Protein AF-A0A812W3U3-F1 (afdb_monomer_lite)

Foldseek 3Di:
DDDPDPPPDPPPPDDDPPPDDDDDDPPPPVVVVVVVVVVPPPPPDVPPPPVVPPDPPVVVVPCPDQPVVVVVVVVVPPPDDDPPQPDLVVLQPVLVVLVVVLVVLLVVCLVCLLVVQQVQWDQDPVLFIDHDPCSVVVCVVVLVVNLVSVVVSCSSRVVSVCVVDVADDDVVDRRDDPVVVVVVVSVVSSVVSVVSNVLSNVLNRVLNSCVTPPCVVVLVVLLVVCCPDPNVVVVCSSGVNSVSVVVSVVVD

Structure (mmCIF, N/CA/C/O backbone):
data_AF-A0A812W3U3-F1
#
_entry.id   AF-A0A812W3U3-F1
#
loop_
_atom_site.group_PDB
_atom_site.id
_atom_site.type_symbol
_atom_site.label_atom_id
_atom_site.label_alt_id
_atom_site.label_comp_id
_atom_site.label_asym_id
_atom_site.label_entity_id
_atom_site.label_seq_id
_atom_site.pdbx_PDB_ins_code
_atom_site.Cartn_x
_atom_site.Cartn_y
_atom_site.Cartn_z
_atom_site.occupancy
_atom_site.B_iso_or_equiv
_atom_site.auth_seq_id
_atom_site.auth_comp_id
_atom_site.auth_asym_id
_atom_site.auth_atom_id
_atom_site.pdbx_PDB_model_num
ATOM 1 N N . SER A 1 1 ? -32.742 22.506 14.559 1.00 38.12 1 SER A N 1
ATOM 2 C CA . SER A 1 1 ? -32.717 22.644 16.027 1.00 38.12 1 SER A CA 1
ATOM 3 C C . SER A 1 1 ? -33.206 21.330 16.600 1.00 38.12 1 SER A C 1
ATOM 5 O O . SER A 1 1 ? -34.399 21.067 16.538 1.00 38.12 1 SER A O 1
ATOM 7 N N . VAL A 1 2 ? -32.285 20.442 16.982 1.00 36.38 2 VAL A N 1
ATOM 8 C CA . VAL A 1 2 ? -32.628 19.111 17.504 1.00 36.38 2 VAL A CA 1
ATOM 9 C C . VAL A 1 2 ? -32.901 19.274 18.995 1.00 36.38 2 VAL A C 1
ATOM 11 O O . VAL A 1 2 ? -32.030 19.697 19.754 1.00 36.38 2 VAL A O 1
ATOM 14 N N . LYS A 1 3 ? -34.155 19.045 19.378 1.00 34.97 3 LYS A N 1
ATOM 15 C CA . LYS A 1 3 ? -34.659 19.181 20.742 1.00 34.97 3 LYS A CA 1
ATOM 16 C C . LYS A 1 3 ? -34.236 17.919 21.498 1.00 34.97 3 LYS A C 1
ATOM 18 O O . LYS A 1 3 ? -34.805 16.861 21.278 1.00 34.97 3 LYS A O 1
ATOM 23 N N . TYR A 1 4 ? -33.200 18.018 22.327 1.00 29.36 4 TYR A N 1
ATOM 24 C CA . TYR A 1 4 ? -32.852 16.944 23.254 1.00 29.36 4 TYR A CA 1
ATOM 25 C C . TYR A 1 4 ? -33.880 16.953 24.388 1.00 29.36 4 TYR A C 1
ATOM 27 O O . TYR A 1 4 ? -33.791 17.768 25.308 1.00 29.36 4 TYR A O 1
ATOM 35 N N . GLU A 1 5 ? -34.892 16.095 24.285 1.00 41.94 5 GLU A N 1
ATOM 36 C CA . GLU A 1 5 ? -35.751 15.750 25.415 1.00 41.94 5 GLU A CA 1
ATOM 37 C C . GLU A 1 5 ? -34.912 14.970 26.426 1.00 41.94 5 GLU A C 1
ATOM 39 O O . GLU A 1 5 ? -34.379 13.896 26.154 1.00 41.94 5 GLU A O 1
ATOM 44 N N . ARG A 1 6 ? -34.728 15.587 27.591 1.00 33.94 6 ARG A N 1
ATOM 45 C CA . ARG A 1 6 ? -34.093 14.982 28.751 1.00 33.94 6 ARG A CA 1
ATOM 46 C C . ARG A 1 6 ? -35.061 13.913 29.268 1.00 33.94 6 ARG A C 1
ATOM 48 O O . ARG A 1 6 ? -36.065 14.256 29.879 1.00 33.94 6 ARG A O 1
ATOM 55 N N . LEU A 1 7 ? -34.771 12.645 28.984 1.00 34.88 7 LEU A N 1
ATOM 56 C CA . LEU A 1 7 ? -35.413 11.504 29.634 1.00 34.88 7 LEU A CA 1
ATOM 57 C C . LEU A 1 7 ? -35.079 11.566 31.130 1.00 34.88 7 LEU A C 1
ATOM 59 O O . LEU A 1 7 ? -33.965 11.251 31.547 1.00 34.88 7 LEU A O 1
ATOM 63 N N . GLU A 1 8 ? -36.030 12.046 31.926 1.00 38.62 8 GLU A N 1
ATOM 64 C CA . GLU A 1 8 ? -36.012 11.901 33.376 1.00 38.62 8 GLU A CA 1
ATOM 65 C C . GLU A 1 8 ? -36.246 10.420 33.687 1.00 38.62 8 GLU A C 1
ATOM 67 O O . GLU A 1 8 ? -37.352 9.900 33.543 1.00 38.62 8 GLU A O 1
ATOM 72 N N . CYS A 1 9 ? -35.179 9.712 34.062 1.00 35.47 9 CYS A N 1
ATOM 73 C CA . CYS A 1 9 ? -35.319 8.418 34.710 1.00 35.47 9 CYS A CA 1
ATOM 74 C C . CYS A 1 9 ? -35.985 8.668 36.063 1.00 35.47 9 CYS A C 1
ATOM 76 O O . CYS A 1 9 ? -35.360 9.216 36.969 1.00 35.47 9 CYS A O 1
ATOM 78 N N . ASN A 1 10 ? -37.259 8.296 36.183 1.00 38.09 10 ASN A N 1
ATOM 79 C CA . ASN A 1 10 ? -37.906 8.155 37.477 1.00 38.09 10 ASN A CA 1
ATOM 80 C C . ASN A 1 10 ? -37.094 7.143 38.293 1.00 38.09 10 ASN A C 1
ATOM 82 O O . ASN A 1 10 ? -37.042 5.962 37.947 1.00 38.09 10 ASN A O 1
ATOM 86 N N . GLU A 1 11 ? -36.457 7.620 39.361 1.00 37.50 11 GLU A N 1
ATOM 87 C CA . GLU A 1 11 ? -35.917 6.794 40.436 1.00 37.50 11 GLU A CA 1
ATOM 88 C C . GLU A 1 11 ? -37.056 5.956 41.025 1.00 37.50 11 GLU A C 1
ATOM 90 O O . GLU A 1 11 ? -37.800 6.390 41.904 1.00 37.50 11 GLU A O 1
ATOM 95 N N . ILE A 1 12 ? -37.201 4.726 40.543 1.00 40.09 12 ILE A N 1
ATOM 96 C CA . ILE A 1 12 ? -37.798 3.667 41.346 1.00 40.09 12 ILE A CA 1
ATOM 97 C C . ILE A 1 12 ? -36.683 3.246 42.295 1.00 40.09 12 ILE A C 1
ATOM 99 O O . ILE A 1 12 ? -35.826 2.452 41.926 1.00 40.09 12 ILE A O 1
ATOM 103 N N . VAL A 1 13 ? -36.656 3.856 43.480 1.00 40.22 13 VAL A N 1
ATOM 104 C CA . VAL A 1 13 ? -35.825 3.434 44.611 1.00 40.22 13 VAL A CA 1
ATOM 105 C C . VAL A 1 13 ? -36.362 2.076 45.074 1.00 40.22 13 VAL A C 1
ATOM 107 O O . VAL A 1 13 ? -37.470 2.040 45.614 1.00 40.22 13 VAL A O 1
ATOM 110 N N . PRO A 1 14 ? -35.657 0.948 44.867 1.00 43.22 14 PRO A N 1
ATOM 111 C CA . PRO A 1 14 ? -35.979 -0.253 45.609 1.00 43.22 14 PRO A CA 1
ATOM 112 C C . PRO A 1 14 ? -35.503 -0.051 47.048 1.00 43.22 14 PRO A C 1
ATOM 114 O O . PRO A 1 14 ? -34.397 0.437 47.292 1.00 43.22 14 PRO A O 1
ATOM 117 N N . ASP A 1 15 ? -36.379 -0.396 47.986 1.00 40.72 15 ASP A N 1
ATOM 118 C CA . ASP A 1 15 ? -36.135 -0.352 49.420 1.00 40.72 15 ASP A CA 1
ATOM 119 C C . ASP A 1 15 ? -34.754 -0.898 49.802 1.00 40.72 15 ASP A C 1
ATOM 121 O O . ASP A 1 15 ? -34.263 -1.893 49.263 1.00 40.72 15 ASP A O 1
ATOM 125 N N . GLN A 1 16 ? -34.146 -0.216 50.772 1.00 40.28 16 GLN A N 1
ATOM 126 C CA . GLN A 1 16 ? -32.845 -0.521 51.346 1.00 40.28 16 GLN A CA 1
ATOM 127 C C . GLN A 1 16 ? -32.722 -2.001 51.732 1.00 40.28 16 GLN A C 1
ATOM 129 O O . GLN A 1 16 ? -33.250 -2.448 52.752 1.00 40.28 16 GLN A O 1
ATOM 134 N N . VAL A 1 17 ? -31.939 -2.751 50.956 1.00 42.81 17 VAL A N 1
ATOM 135 C CA . VAL A 1 17 ? -31.363 -4.013 51.417 1.00 42.81 17 VAL A CA 1
ATOM 136 C C . VAL A 1 17 ? -30.221 -3.658 52.362 1.00 42.81 17 VAL A C 1
ATOM 138 O O . VAL A 1 17 ? -29.162 -3.179 51.960 1.00 42.81 17 VAL A O 1
ATOM 141 N N . ASN A 1 18 ? -30.497 -3.843 53.647 1.00 40.50 18 ASN A N 1
ATOM 142 C CA . ASN A 1 18 ? -29.580 -3.647 54.754 1.00 40.50 18 ASN A CA 1
ATOM 143 C C . ASN A 1 18 ? -28.475 -4.722 54.694 1.00 40.50 18 ASN A C 1
ATOM 145 O O . ASN A 1 18 ? -28.671 -5.847 55.151 1.00 40.50 18 ASN A O 1
ATOM 149 N N . CYS A 1 19 ? -27.334 -4.397 54.084 1.00 39.34 19 CYS A N 1
ATOM 150 C CA . CYS A 1 19 ? -26.140 -5.243 54.075 1.00 39.34 19 CYS A CA 1
ATOM 151 C C . CYS A 1 19 ? -25.281 -4.922 55.303 1.00 39.34 19 CYS A C 1
ATOM 153 O O . CYS A 1 19 ? -24.280 -4.218 55.198 1.00 39.34 19 CYS A O 1
ATOM 155 N N . ASP A 1 20 ? -25.698 -5.420 56.466 1.00 41.88 20 ASP A N 1
ATOM 156 C CA . ASP A 1 20 ? -24.922 -5.343 57.703 1.00 41.88 20 ASP A CA 1
ATOM 157 C C . ASP A 1 20 ? -24.269 -6.716 57.966 1.00 41.88 20 ASP A C 1
ATOM 159 O O . ASP A 1 20 ? -24.957 -7.700 58.227 1.00 41.88 20 ASP A O 1
ATOM 163 N N . ASN A 1 21 ? -22.937 -6.746 57.849 1.00 42.81 21 ASN A N 1
ATOM 164 C CA . ASN A 1 21 ? -21.954 -7.709 58.378 1.00 42.81 21 ASN A CA 1
ATOM 165 C C . ASN A 1 21 ? -22.108 -9.224 58.099 1.00 42.81 21 ASN A C 1
ATOM 167 O O . ASN A 1 21 ? -22.939 -9.899 58.696 1.00 42.81 21 ASN A O 1
ATOM 171 N N . SER A 1 22 ? -21.135 -9.810 57.387 1.00 39.03 22 SER A N 1
ATOM 172 C CA . SER A 1 22 ? -20.072 -10.598 58.046 1.00 39.03 22 SER A CA 1
ATOM 173 C C . SER A 1 22 ? -18.957 -10.978 57.068 1.00 39.03 22 SER A C 1
ATOM 175 O O . SER A 1 22 ? -19.211 -11.317 55.913 1.00 39.03 22 SER A O 1
ATOM 177 N N . ASP A 1 23 ? -17.737 -10.936 57.583 1.00 51.19 23 ASP A N 1
ATOM 178 C CA . ASP A 1 23 ? -16.465 -11.176 56.915 1.00 51.19 23 ASP A CA 1
ATOM 179 C C . ASP A 1 23 ? -16.304 -12.568 56.252 1.00 51.19 23 ASP A C 1
ATOM 181 O O . ASP A 1 23 ? -16.878 -13.570 56.677 1.00 51.19 23 ASP A O 1
ATOM 185 N N . ASP A 1 24 ? -15.440 -12.575 55.227 1.00 51.06 24 ASP A N 1
ATOM 186 C CA . ASP A 1 24 ? -14.533 -13.653 54.785 1.00 51.06 24 ASP A CA 1
ATOM 187 C C . ASP A 1 24 ? -14.919 -14.774 53.790 1.00 51.06 24 ASP A C 1
ATOM 189 O O . ASP A 1 24 ? -14.024 -15.532 53.429 1.00 51.06 24 ASP A O 1
ATOM 193 N N . ASP A 1 25 ? -16.110 -14.830 53.175 1.00 46.34 25 ASP A N 1
ATOM 194 C CA . ASP A 1 25 ? -16.395 -15.874 52.141 1.00 46.34 25 ASP A CA 1
ATOM 195 C C . ASP A 1 25 ? -16.901 -15.367 50.767 1.00 46.34 25 ASP A C 1
ATOM 197 O O . ASP A 1 25 ? -17.377 -16.121 49.911 1.00 46.34 25 ASP A O 1
ATOM 201 N N . LEU A 1 26 ? -16.745 -14.072 50.480 1.00 48.88 26 LEU A N 1
ATOM 202 C CA . LEU A 1 26 ? -17.410 -13.396 49.355 1.00 48.88 26 LEU A CA 1
ATOM 203 C C . LEU A 1 26 ? -16.602 -13.303 48.039 1.00 48.88 26 LEU A C 1
ATOM 205 O O . LEU A 1 26 ? -16.806 -12.374 47.261 1.00 48.88 26 LEU A O 1
ATOM 209 N N . SER A 1 27 ? -15.683 -14.231 47.749 1.00 50.19 27 SER A N 1
ATOM 210 C CA . SER A 1 27 ? -14.885 -14.168 46.502 1.00 50.19 27 SER A CA 1
ATOM 211 C C . SER A 1 27 ? -15.452 -14.981 45.328 1.00 50.19 27 SER A C 1
ATOM 213 O O . SER A 1 27 ? -15.168 -14.651 44.178 1.00 50.19 27 SER A O 1
ATOM 215 N N . ASN A 1 28 ? -16.324 -15.970 45.574 1.00 46.12 28 ASN A N 1
ATOM 216 C CA . ASN A 1 28 ? -16.849 -16.850 44.513 1.00 46.12 28 ASN A CA 1
ATOM 217 C C . ASN A 1 28 ? -18.320 -16.602 44.121 1.00 46.12 28 ASN A C 1
ATOM 219 O O . ASN A 1 28 ? -18.754 -17.073 43.074 1.00 46.12 28 ASN A O 1
ATOM 223 N N . SER A 1 29 ? -19.085 -15.834 44.903 1.00 45.06 29 SER A N 1
ATOM 224 C CA . SER A 1 29 ? -20.517 -15.581 44.640 1.00 45.06 29 SER A CA 1
ATOM 225 C C . SER A 1 29 ? -20.767 -14.402 43.680 1.00 45.06 29 SER A C 1
ATOM 227 O O . SER A 1 29 ? -21.690 -14.427 42.866 1.00 45.06 29 SER A O 1
ATOM 229 N N . ILE A 1 30 ? -19.887 -13.393 43.677 1.00 48.00 30 ILE A N 1
ATOM 230 C CA . ILE A 1 30 ? -20.082 -12.159 42.890 1.00 48.00 30 ILE A CA 1
ATOM 231 C C . ILE A 1 30 ? -19.884 -12.389 41.380 1.00 48.00 30 ILE A C 1
ATOM 233 O O . ILE A 1 30 ? -20.460 -11.680 40.556 1.00 48.00 30 ILE A O 1
ATOM 237 N N . VAL A 1 31 ? -19.124 -13.416 40.985 1.00 47.50 31 VAL A N 1
ATOM 238 C CA . VAL A 1 31 ? -18.897 -13.718 39.561 1.00 47.50 31 VAL A CA 1
ATOM 239 C C . VAL A 1 31 ? -20.125 -14.376 38.913 1.00 47.50 31 VAL A C 1
ATOM 241 O O . VAL A 1 31 ? -20.355 -14.175 37.723 1.00 47.50 31 VAL A O 1
ATOM 244 N N . SER A 1 32 ? -20.960 -15.087 39.683 1.00 43.66 32 SER A N 1
ATOM 245 C CA . SER A 1 32 ? -22.170 -15.731 39.148 1.00 43.66 32 SER A CA 1
ATOM 246 C C . SER A 1 32 ? -23.310 -14.732 38.911 1.00 43.66 32 SER A C 1
ATOM 248 O O . SER A 1 32 ? -23.984 -14.811 37.888 1.00 43.66 32 SER A O 1
ATOM 250 N N . GLY A 1 33 ? -23.486 -13.742 39.795 1.00 39.22 33 GLY A N 1
ATOM 251 C CA . GLY A 1 33 ? -24.594 -12.777 39.695 1.00 39.22 33 GLY A CA 1
ATOM 252 C C . GLY A 1 33 ? -24.473 -11.769 38.542 1.00 39.22 33 GLY A C 1
ATOM 253 O O . GLY A 1 33 ? -25.480 -11.310 38.006 1.00 39.22 33 GLY A O 1
ATOM 254 N N . CYS A 1 34 ? -23.254 -11.448 38.095 1.00 39.69 34 CYS A N 1
ATOM 255 C CA . CYS A 1 34 ? -23.056 -10.544 36.952 1.00 39.69 34 CYS A CA 1
ATOM 256 C C . CYS A 1 34 ? -23.382 -11.193 35.595 1.00 39.69 34 CYS A C 1
ATOM 258 O O . CYS A 1 34 ? -23.645 -10.475 34.632 1.00 39.69 34 CYS A O 1
ATOM 260 N N . LEU A 1 35 ? -23.376 -12.527 35.500 1.00 41.88 35 LEU A N 1
ATOM 261 C CA . LEU A 1 35 ? -23.720 -13.237 34.263 1.00 41.88 35 LEU A CA 1
ATOM 262 C C . LEU A 1 35 ? -25.238 -13.323 34.048 1.00 41.88 35 LEU A C 1
ATOM 264 O O . LEU A 1 35 ? -25.683 -13.227 32.906 1.00 41.88 35 LEU A O 1
ATOM 268 N N . GLU A 1 36 ? -26.035 -13.419 35.117 1.00 40.88 36 GLU A N 1
ATOM 269 C CA . GLU A 1 36 ? -27.503 -13.456 35.010 1.00 40.88 36 GLU A CA 1
ATOM 270 C C . GLU A 1 36 ? -28.122 -12.082 34.712 1.00 40.88 36 GLU A C 1
ATOM 272 O O . GLU A 1 36 ? -29.084 -11.999 33.950 1.00 40.88 36 GLU A O 1
ATOM 277 N N . ASN A 1 37 ? -27.531 -10.981 35.188 1.00 38.53 37 ASN A N 1
ATOM 278 C CA . ASN A 1 37 ? -28.090 -9.643 34.941 1.00 38.53 37 ASN A CA 1
ATOM 279 C C . ASN A 1 37 ? -27.789 -9.070 33.545 1.00 38.53 37 ASN A C 1
ATOM 281 O O . ASN A 1 37 ? -28.508 -8.185 33.086 1.00 38.53 37 ASN A O 1
ATOM 285 N N . CYS A 1 38 ? -26.799 -9.598 32.818 1.00 39.88 38 CYS A N 1
ATOM 286 C CA . CYS A 1 38 ? -26.619 -9.265 31.398 1.00 39.88 38 CYS A CA 1
ATOM 287 C C . CYS A 1 38 ? -27.586 -10.031 30.479 1.00 39.88 38 CYS A C 1
ATOM 289 O O . CYS A 1 38 ? -27.792 -9.613 29.342 1.00 39.88 38 CYS A O 1
ATOM 291 N N . ALA A 1 39 ? -28.194 -11.125 30.951 1.00 41.66 39 ALA A N 1
ATOM 292 C CA . ALA A 1 39 ? -29.179 -11.878 30.175 1.00 41.66 39 ALA A CA 1
ATOM 293 C C . ALA A 1 39 ? -30.572 -11.218 30.179 1.00 41.66 39 ALA A C 1
ATOM 295 O O . ALA A 1 39 ? -31.350 -11.437 29.256 1.00 41.66 39 ALA A O 1
ATOM 296 N N . LEU A 1 40 ? -30.881 -10.383 31.178 1.00 41.06 40 LEU A N 1
ATOM 297 C CA . LEU A 1 40 ? -32.210 -9.777 31.341 1.00 41.06 40 LEU A CA 1
ATOM 298 C C . LEU A 1 40 ? -32.380 -8.398 30.687 1.00 41.06 40 LEU A C 1
ATOM 300 O O . LEU A 1 40 ? -33.504 -7.927 30.555 1.00 41.06 40 LEU A O 1
ATOM 304 N N . LEU A 1 41 ? -31.300 -7.764 30.222 1.00 40.91 41 LEU A N 1
ATOM 305 C CA . LEU A 1 41 ? -31.342 -6.418 29.628 1.00 40.91 41 LEU A CA 1
ATOM 306 C C . LEU A 1 41 ? -31.581 -6.401 28.107 1.00 40.91 41 LEU A C 1
ATOM 308 O O . LEU A 1 41 ? -31.463 -5.351 27.483 1.00 40.91 41 LEU A O 1
ATOM 312 N N . HIS A 1 42 ? -31.939 -7.541 27.507 1.00 44.44 42 HIS A N 1
ATOM 313 C CA . HIS A 1 42 ? -32.142 -7.663 26.057 1.00 44.44 42 HIS A CA 1
ATOM 314 C C . HIS A 1 42 ? -33.578 -8.022 25.629 1.00 44.44 42 HIS A C 1
ATOM 316 O O . HIS A 1 42 ? -33.784 -8.386 24.474 1.00 44.44 42 HIS A O 1
ATOM 322 N N . SER A 1 43 ? -34.571 -7.918 26.523 1.00 44.56 43 SER A N 1
ATOM 323 C CA . SER A 1 43 ? -35.910 -8.478 26.274 1.00 44.56 43 SER A CA 1
ATOM 324 C C . SER A 1 43 ? -36.916 -7.586 25.523 1.00 44.56 43 SER A C 1
ATOM 326 O O . SER A 1 43 ? -37.950 -8.120 25.148 1.00 44.56 43 SER A O 1
ATOM 328 N N . ASP A 1 44 ? -36.661 -6.295 25.266 1.00 42.03 44 ASP A N 1
ATOM 329 C CA . ASP A 1 44 ? -37.724 -5.380 24.777 1.00 42.03 44 ASP A CA 1
ATOM 330 C C . ASP A 1 44 ? -37.395 -4.592 23.496 1.00 42.03 44 ASP A C 1
ATOM 332 O O . ASP A 1 44 ? -37.989 -3.551 23.216 1.00 42.03 44 ASP A O 1
ATOM 336 N N . SER A 1 45 ? -36.473 -5.075 22.662 1.00 45.12 45 SER A N 1
ATOM 337 C CA . SER A 1 45 ? -36.268 -4.493 21.332 1.00 45.12 45 SER A CA 1
ATOM 338 C C . SER A 1 45 ? -36.595 -5.518 20.250 1.00 45.12 45 SER A C 1
ATOM 340 O O . SER A 1 45 ? -35.780 -6.407 20.005 1.00 45.12 45 SER A O 1
ATOM 342 N N . ASP A 1 46 ? -37.748 -5.350 19.588 1.00 45.16 46 ASP A N 1
ATOM 343 C CA . ASP A 1 46 ? -38.178 -6.029 18.349 1.00 45.16 46 ASP A CA 1
ATOM 344 C C . ASP A 1 46 ? -37.245 -5.679 17.167 1.00 45.16 46 ASP A C 1
ATOM 346 O O . ASP A 1 46 ? -37.638 -5.130 16.135 1.00 45.16 46 ASP A O 1
ATOM 350 N N . VAL A 1 47 ? -35.951 -5.936 17.329 1.00 49.22 47 VAL A N 1
ATOM 351 C CA . VAL A 1 47 ? -34.962 -5.879 16.259 1.00 49.22 47 VAL A CA 1
ATOM 352 C C . VAL A 1 47 ? -35.027 -7.231 15.563 1.00 49.22 47 VAL A C 1
ATOM 354 O O . VAL A 1 47 ? -34.645 -8.244 16.139 1.00 49.22 47 VAL A O 1
ATOM 357 N N . SER A 1 48 ? -35.560 -7.230 14.339 1.00 46.81 48 SER A N 1
ATOM 358 C CA . SER A 1 48 ? -35.806 -8.400 13.488 1.00 46.81 48 SER A CA 1
ATOM 359 C C . SER A 1 48 ? -34.763 -9.517 13.648 1.00 46.81 48 SER A C 1
ATOM 361 O O . SER A 1 48 ? -33.625 -9.393 13.188 1.00 46.81 48 SER A O 1
ATOM 363 N N . GLU A 1 49 ? -35.190 -10.639 14.241 1.00 51.34 49 GLU A N 1
ATOM 364 C CA . GLU A 1 49 ? -34.402 -11.866 14.458 1.00 51.34 49 GLU A CA 1
ATOM 365 C C . GLU A 1 49 ? -33.756 -12.426 13.177 1.00 51.34 49 GLU A C 1
ATOM 367 O O . GLU A 1 49 ? -32.757 -13.146 13.242 1.00 51.34 49 GLU A O 1
ATOM 372 N N . GLU A 1 50 ? -34.263 -12.073 11.994 1.00 54.72 50 GLU A N 1
ATOM 373 C CA . GLU A 1 50 ? -33.752 -12.595 10.723 1.00 54.72 50 GLU A CA 1
ATOM 374 C C . GLU A 1 50 ? -32.300 -12.173 10.435 1.00 54.72 50 GLU A C 1
ATOM 376 O O . GLU A 1 50 ? -31.538 -12.963 9.869 1.00 54.72 50 GLU A O 1
ATOM 381 N N . ALA A 1 51 ? -31.863 -10.991 10.892 1.00 52.00 51 ALA A N 1
ATOM 382 C CA . ALA A 1 51 ? -30.503 -10.500 10.638 1.00 52.00 51 ALA A CA 1
ATOM 383 C C . ALA A 1 51 ? -29.427 -11.158 11.529 1.00 52.00 51 ALA A C 1
ATOM 385 O O . ALA A 1 51 ? -28.245 -11.151 11.179 1.00 52.00 51 ALA A O 1
ATOM 386 N N . LEU A 1 52 ? -29.815 -11.754 12.662 1.00 47.59 52 LEU A N 1
ATOM 387 C CA . LEU A 1 52 ? -28.894 -12.395 13.614 1.00 47.59 52 LEU A CA 1
ATOM 388 C C . LEU A 1 52 ? -28.629 -13.878 13.304 1.00 47.59 52 LEU A C 1
ATOM 390 O O . LEU A 1 52 ? -27.650 -14.436 13.797 1.00 47.59 52 LEU A O 1
ATOM 394 N N . SER A 1 53 ? -29.431 -14.501 12.434 1.00 54.28 53 SER A N 1
ATOM 395 C CA . SER A 1 53 ? -29.288 -15.918 12.053 1.00 54.28 53 SER A CA 1
ATOM 396 C C . SER A 1 53 ? -28.012 -16.237 11.256 1.00 54.28 53 SER A C 1
ATOM 398 O O . SER A 1 53 ? -27.596 -17.394 11.185 1.00 54.28 53 SER A O 1
ATOM 400 N N . PHE A 1 54 ? -27.362 -15.222 10.677 1.00 49.59 54 PHE A N 1
ATOM 401 C CA . PHE A 1 54 ? -26.196 -15.403 9.808 1.00 49.59 54 PHE A CA 1
ATOM 402 C C . PHE A 1 54 ? -24.847 -15.372 10.536 1.00 49.59 54 PHE A C 1
ATOM 404 O O . PHE A 1 54 ? -23.818 -15.654 9.919 1.00 49.59 54 PHE A O 1
ATOM 411 N N . VAL A 1 55 ? -24.818 -15.039 11.832 1.00 48.47 55 VAL A N 1
ATOM 412 C CA . VAL A 1 55 ? -23.566 -14.973 12.594 1.00 48.47 55 VAL A CA 1
ATOM 413 C C . VAL A 1 55 ? -23.412 -16.248 13.424 1.00 48.47 55 VAL A C 1
ATOM 415 O O . VAL A 1 55 ? -24.203 -16.487 14.336 1.00 48.47 55 VAL A O 1
ATOM 418 N N . PRO A 1 56 ? -22.402 -17.092 13.144 1.00 58.03 56 PRO A N 1
ATOM 419 C CA . PRO A 1 56 ? -22.226 -18.338 13.867 1.00 58.03 56 PRO A CA 1
ATOM 420 C C . PRO A 1 56 ? -22.071 -18.100 15.383 1.00 58.03 56 PRO A C 1
ATOM 422 O O . PRO A 1 56 ? -21.245 -17.279 15.783 1.00 58.03 56 PRO A O 1
ATOM 425 N N . PRO A 1 57 ? -22.771 -18.848 16.256 1.00 50.44 57 PRO A N 1
ATOM 426 C CA . PRO A 1 57 ? -22.751 -18.612 17.704 1.00 50.44 57 PRO A CA 1
ATOM 427 C C . PRO A 1 57 ? -21.361 -18.741 18.358 1.00 50.44 57 PRO A C 1
ATOM 429 O O . PRO A 1 57 ? -21.141 -18.257 19.467 1.00 50.44 57 PRO A O 1
ATOM 432 N N . TRP A 1 58 ? -20.395 -19.371 17.683 1.00 53.12 58 TRP A N 1
ATOM 433 C CA . TRP A 1 58 ? -19.011 -19.472 18.153 1.00 53.12 58 TRP A CA 1
ATOM 434 C C . TRP A 1 58 ? -18.207 -18.175 17.981 1.00 53.12 58 TRP A C 1
ATOM 436 O O . TRP A 1 58 ? -17.262 -17.956 18.737 1.00 53.12 58 TRP A O 1
ATOM 446 N N . LEU A 1 59 ? -18.605 -17.286 17.065 1.00 46.84 59 LEU A N 1
ATOM 447 C CA . LEU A 1 59 ? -17.962 -15.981 16.864 1.00 46.84 59 LEU A CA 1
ATOM 448 C C . LEU A 1 59 ? -18.163 -15.050 18.074 1.00 46.84 59 LEU A C 1
ATOM 450 O O . LEU A 1 59 ? -17.300 -14.227 18.360 1.00 46.84 59 LEU A O 1
ATOM 454 N N . PHE A 1 60 ? -19.238 -15.252 18.845 1.00 46.56 60 PHE A N 1
ATOM 455 C CA . PHE A 1 60 ? -19.517 -14.529 20.093 1.00 46.56 60 PHE A CA 1
ATOM 456 C C . PHE A 1 60 ? -18.967 -15.209 21.356 1.00 46.56 60 PHE A C 1
ATOM 458 O O . PHE A 1 60 ? -18.989 -14.609 22.428 1.00 46.56 60 PHE A O 1
ATOM 465 N N . ARG A 1 61 ? -18.472 -16.454 21.260 1.00 42.91 61 ARG A N 1
ATOM 466 C CA . ARG A 1 61 ? -17.867 -17.176 22.400 1.00 42.91 61 ARG A CA 1
ATOM 467 C C . ARG A 1 61 ? -16.358 -16.988 22.519 1.00 42.91 61 ARG A C 1
ATOM 469 O O . ARG A 1 61 ? -15.789 -17.344 23.549 1.00 42.91 61 ARG A O 1
ATOM 476 N N . CYS A 1 62 ? -15.703 -16.416 21.511 1.00 39.91 62 CYS A N 1
ATOM 477 C CA . CYS A 1 62 ? -14.363 -15.880 21.702 1.00 39.91 62 CYS A CA 1
ATOM 478 C C . CYS A 1 62 ? -14.456 -14.699 22.667 1.00 39.91 62 CYS A C 1
ATOM 480 O O . CYS A 1 62 ? -15.347 -13.866 22.541 1.00 39.91 62 CYS A O 1
ATOM 482 N N . ALA A 1 63 ? -13.532 -14.628 23.623 1.00 43.28 63 ALA A N 1
ATOM 483 C CA . ALA A 1 63 ? -13.378 -13.546 24.586 1.00 43.28 63 ALA A CA 1
ATOM 484 C C . ALA A 1 63 ? -12.982 -12.209 23.913 1.00 43.28 63 ALA A C 1
ATOM 486 O O . ALA A 1 63 ? -11.988 -11.587 24.267 1.00 43.28 63 ALA A O 1
ATOM 487 N N . CYS A 1 64 ? -13.782 -11.743 22.954 1.00 47.56 64 CYS A N 1
ATOM 488 C CA . CYS A 1 64 ? -13.816 -10.386 22.421 1.00 47.56 64 CYS A CA 1
ATOM 489 C C . CYS A 1 64 ? -14.505 -9.425 23.403 1.00 47.56 64 CYS A C 1
ATOM 491 O O . CYS A 1 64 ? -14.986 -8.364 23.012 1.00 47.56 64 CYS A O 1
ATOM 493 N N . GLY A 1 65 ? -14.567 -9.799 24.685 1.00 53.94 65 GLY A N 1
ATOM 494 C CA . GLY A 1 65 ? -14.889 -8.872 25.749 1.00 53.94 65 GLY A CA 1
ATOM 495 C C . GLY A 1 65 ? -13.861 -7.749 25.741 1.00 53.94 65 GLY A C 1
ATOM 496 O O . GLY A 1 65 ? -12.667 -7.984 25.548 1.00 53.94 65 GLY A O 1
ATOM 497 N N . VAL A 1 66 ? -14.353 -6.528 25.930 1.00 59.09 66 VAL A N 1
ATOM 498 C CA . VAL A 1 66 ? -13.547 -5.327 26.157 1.00 59.09 66 VAL A CA 1
ATOM 499 C C . VAL A 1 66 ? -12.344 -5.695 27.038 1.00 59.09 66 VAL A C 1
ATOM 501 O O . VAL A 1 66 ? -12.582 -6.271 28.106 1.00 59.09 66 VAL A O 1
ATOM 504 N N . PRO A 1 67 ? -11.088 -5.427 26.616 1.00 66.25 67 PRO A N 1
ATOM 505 C CA . PRO A 1 67 ? -9.902 -5.833 27.363 1.00 66.25 67 PRO A CA 1
ATOM 506 C C . PRO A 1 67 ? -10.031 -5.451 28.836 1.00 66.25 67 PRO A C 1
ATOM 508 O O . PRO A 1 67 ? -10.540 -4.371 29.156 1.00 66.25 67 PRO A O 1
ATOM 511 N N . HIS A 1 68 ? -9.592 -6.327 29.740 1.00 71.25 68 HIS A N 1
ATOM 512 C CA . HIS A 1 68 ? -9.747 -6.112 31.182 1.00 71.25 68 HIS A CA 1
ATOM 513 C C . HIS A 1 68 ? -9.139 -4.769 31.628 1.00 71.25 68 HIS A C 1
ATOM 515 O O . HIS A 1 68 ? -9.646 -4.124 32.546 1.00 71.25 68 HIS A O 1
ATOM 521 N N . GLU A 1 69 ? -8.097 -4.289 30.941 1.00 75.75 69 GLU A N 1
ATOM 522 C CA . GLU A 1 69 ? -7.514 -2.969 31.180 1.00 75.75 69 GLU A CA 1
ATOM 523 C C . GLU A 1 69 ? -8.500 -1.822 30.913 1.00 75.75 69 GLU A C 1
ATOM 525 O O . GLU A 1 69 ? -8.566 -0.876 31.700 1.00 75.75 69 GLU A O 1
ATOM 530 N N . VAL A 1 70 ? -9.287 -1.910 29.837 1.00 68.38 70 VAL A N 1
ATOM 531 C CA . VAL A 1 70 ? -10.296 -0.903 29.472 1.00 68.38 70 VAL A CA 1
ATOM 532 C C . VAL A 1 70 ? -11.462 -0.945 30.457 1.00 68.38 70 VAL A C 1
ATOM 534 O O . VAL A 1 70 ? -11.908 0.105 30.914 1.00 68.38 70 VAL A O 1
ATOM 537 N N . GLN A 1 71 ? -11.901 -2.140 30.863 1.00 73.31 71 GLN A N 1
ATOM 538 C CA . GLN A 1 71 ? -12.938 -2.278 31.893 1.00 73.31 71 GLN A CA 1
ATOM 539 C C . GLN A 1 71 ? -12.483 -1.698 33.240 1.00 73.31 71 GLN A C 1
ATOM 541 O O . GLN A 1 71 ? -13.250 -1.013 33.916 1.00 73.31 71 GLN A O 1
ATOM 546 N N . LYS A 1 72 ? -11.215 -1.914 33.616 1.00 79.81 72 LYS A N 1
ATOM 547 C CA . LYS A 1 72 ? -10.632 -1.342 34.837 1.00 79.81 72 LYS A CA 1
ATOM 548 C C . LYS A 1 72 ? -10.568 0.185 34.769 1.00 79.81 72 LYS A C 1
ATOM 550 O O . LYS A 1 72 ? -10.932 0.847 35.738 1.00 79.81 72 LYS A O 1
ATOM 555 N N . LEU A 1 73 ? -10.145 0.746 33.634 1.00 71.69 73 LEU A N 1
ATOM 556 C CA . LEU A 1 73 ? -10.123 2.195 33.399 1.00 71.69 73 LEU A CA 1
ATOM 557 C C . LEU A 1 73 ? -11.522 2.817 33.462 1.00 71.69 73 LEU A C 1
ATOM 559 O O . LEU A 1 73 ? -11.665 3.893 34.039 1.00 71.69 73 LEU A O 1
ATOM 563 N N . ALA A 1 74 ? -12.533 2.138 32.914 1.00 69.44 74 ALA A N 1
ATOM 564 C CA . ALA A 1 74 ? -13.922 2.578 32.991 1.00 69.44 74 ALA A CA 1
ATOM 565 C C . ALA A 1 74 ? -14.418 2.610 34.447 1.00 69.44 74 ALA A C 1
ATOM 567 O O . ALA A 1 74 ? -14.927 3.635 34.885 1.00 69.44 74 ALA A O 1
ATOM 568 N N . ARG A 1 75 ? -14.170 1.546 35.229 1.00 72.81 75 ARG A N 1
ATOM 569 C CA . ARG A 1 75 ? -14.596 1.471 36.641 1.00 72.81 75 ARG A CA 1
ATOM 570 C C . ARG A 1 75 ? -13.869 2.446 37.564 1.00 72.81 75 ARG A C 1
ATOM 572 O O . ARG A 1 75 ? -14.481 3.011 38.453 1.00 72.81 75 ARG A O 1
ATOM 579 N N . THR A 1 76 ? -12.565 2.655 37.370 1.00 72.88 76 THR A N 1
ATOM 580 C CA . THR A 1 76 ? -11.761 3.493 38.288 1.00 72.88 76 THR A CA 1
ATOM 581 C C . THR A 1 76 ? -12.070 4.987 38.131 1.00 72.88 76 THR A C 1
ATOM 583 O O . THR A 1 76 ? -11.683 5.792 38.969 1.00 72.88 76 THR A O 1
ATOM 586 N N . ARG A 1 77 ? -12.723 5.392 37.035 1.00 63.06 77 ARG A N 1
ATOM 587 C CA . ARG A 1 77 ? -13.027 6.802 36.749 1.00 63.06 77 ARG A CA 1
ATOM 588 C C . ARG A 1 77 ? -14.467 7.197 37.078 1.00 63.06 77 ARG A C 1
ATOM 590 O O . ARG A 1 77 ? -14.795 8.369 36.917 1.00 63.06 77 ARG A O 1
ATOM 597 N N . ASP A 1 78 ? -15.261 6.243 37.556 1.00 60.16 78 ASP A N 1
ATOM 598 C CA . ASP A 1 78 ? -16.636 6.436 38.020 1.00 60.16 78 ASP A CA 1
ATOM 599 C C . ASP A 1 78 ? -16.703 6.993 39.459 1.00 60.16 78 ASP A C 1
ATOM 601 O O . ASP A 1 78 ? -17.780 7.116 40.026 1.00 60.16 78 ASP A O 1
ATOM 605 N N . ASP A 1 79 ? -15.559 7.383 40.047 1.00 60.34 79 ASP A N 1
ATOM 606 C CA . ASP A 1 79 ? -15.470 8.124 41.318 1.00 60.34 79 ASP A CA 1
ATOM 607 C C . ASP A 1 79 ? -16.015 9.569 41.163 1.00 60.34 79 ASP A C 1
ATOM 609 O O . ASP A 1 79 ? -15.292 10.563 41.025 1.00 60.34 79 ASP A O 1
ATOM 613 N N . ASP A 1 80 ? -17.340 9.647 41.078 1.00 55.47 80 ASP A N 1
ATOM 614 C CA . ASP A 1 80 ? -18.327 10.510 41.748 1.00 55.47 80 ASP A CA 1
ATOM 615 C C . ASP A 1 80 ? -18.141 12.040 41.860 1.00 55.47 80 ASP A C 1
ATOM 617 O O . ASP A 1 80 ? -18.972 12.734 42.446 1.00 55.47 80 ASP A O 1
ATOM 621 N N . ARG A 1 81 ? -17.094 12.649 41.290 1.00 53.03 81 ARG A N 1
ATOM 622 C CA . ARG A 1 81 ? -16.915 14.122 41.364 1.00 53.03 81 ARG A CA 1
ATOM 623 C C . ARG A 1 81 ? -16.764 14.856 40.053 1.00 53.03 81 ARG A C 1
ATOM 625 O O . ARG A 1 81 ? -16.727 16.087 40.042 1.00 53.03 81 ARG A O 1
ATOM 632 N N . THR A 1 82 ? -16.734 14.156 38.930 1.00 49.50 82 THR A N 1
ATOM 633 C CA . THR A 1 82 ? -16.620 14.842 37.647 1.00 49.50 82 THR A CA 1
ATOM 634 C C . THR A 1 82 ? -17.355 14.071 36.572 1.00 49.50 82 THR A C 1
ATOM 636 O O . THR A 1 82 ? -16.813 13.123 36.023 1.00 49.50 82 THR A O 1
ATOM 639 N N . GLY A 1 83 ? -18.521 14.577 36.159 1.00 56.53 83 GLY A N 1
ATOM 640 C CA . GLY A 1 83 ? -19.157 14.265 34.870 1.00 56.53 83 GLY A CA 1
ATOM 641 C C . GLY A 1 83 ? -18.316 14.698 33.654 1.00 56.53 83 GLY A C 1
ATOM 642 O O . GLY A 1 83 ? -18.837 15.160 32.638 1.00 56.53 83 GLY A O 1
ATOM 643 N N . LYS A 1 84 ? -16.985 14.609 33.754 1.00 58.06 84 LYS A N 1
ATOM 644 C CA . LYS A 1 84 ? -16.041 14.836 32.669 1.00 58.06 84 LYS A CA 1
ATOM 645 C C . LYS A 1 84 ? -15.980 13.562 31.845 1.00 58.06 84 LYS A C 1
ATOM 647 O O . LYS A 1 84 ? -15.204 12.654 32.124 1.00 58.06 84 LYS A O 1
ATOM 652 N N . ARG A 1 85 ? -16.812 13.561 30.807 1.00 60.66 85 ARG A N 1
ATOM 653 C CA . ARG A 1 85 ? -16.760 12.673 29.641 1.00 60.66 85 ARG A CA 1
ATOM 654 C C . ARG A 1 85 ? -15.300 12.322 29.320 1.00 60.66 85 ARG A C 1
ATOM 656 O O . ARG A 1 85 ? -14.474 13.230 29.183 1.00 60.66 85 ARG A O 1
ATOM 663 N N . LEU A 1 86 ? -14.978 11.028 29.235 1.00 60.25 86 LEU A N 1
ATOM 664 C CA . LEU A 1 86 ? -13.649 10.570 28.829 1.00 60.25 86 LEU A CA 1
ATOM 665 C C . LEU A 1 86 ? -13.339 11.151 27.448 1.00 60.25 86 LEU A C 1
ATOM 667 O O . LEU A 1 86 ? -13.944 10.772 26.452 1.00 60.25 86 LEU A O 1
ATOM 671 N N . THR A 1 87 ? -12.404 12.098 27.383 1.00 67.38 87 THR A N 1
ATOM 672 C CA . THR A 1 87 ? -11.946 12.598 26.091 1.00 67.38 87 THR A CA 1
ATOM 673 C C . THR A 1 87 ? -11.071 11.537 25.432 1.00 67.38 87 THR A C 1
ATOM 675 O O . THR A 1 87 ? -10.244 10.898 26.089 1.00 67.38 87 THR A O 1
ATOM 678 N N . MET A 1 88 ? -11.240 11.379 24.118 1.00 66.94 88 MET A N 1
ATOM 679 C CA . MET A 1 88 ? -10.518 10.417 23.275 1.00 66.94 88 MET A CA 1
ATOM 680 C C . MET A 1 88 ? -8.992 10.477 23.476 1.00 66.94 88 MET A C 1
ATOM 682 O O . MET A 1 88 ? -8.299 9.470 23.404 1.00 66.94 88 MET A O 1
ATOM 686 N N . PHE A 1 89 ? -8.454 11.650 23.819 1.00 71.06 89 PHE A N 1
ATOM 687 C CA . PHE A 1 89 ? -7.031 11.843 24.106 1.00 71.06 89 PHE A CA 1
ATOM 688 C C . PHE A 1 89 ? -6.501 10.984 25.264 1.00 71.06 89 PHE A C 1
ATOM 690 O O . PHE A 1 89 ? -5.341 10.577 25.226 1.00 71.06 89 PHE A O 1
ATOM 697 N N . PHE A 1 90 ? -7.322 10.679 26.275 1.00 67.75 90 PHE A N 1
ATOM 698 C CA . PHE A 1 90 ? -6.890 9.851 27.407 1.00 67.75 90 PHE A CA 1
ATOM 699 C C . PHE A 1 90 ? -6.883 8.357 27.078 1.00 67.75 90 PHE A C 1
ATOM 701 O O . PHE A 1 90 ? -6.066 7.623 27.630 1.00 67.75 90 PHE A O 1
ATOM 708 N N . THR A 1 91 ? -7.766 7.904 26.186 1.00 70.00 91 THR A N 1
ATOM 709 C CA . THR A 1 91 ? -7.871 6.490 25.794 1.00 70.00 91 THR A CA 1
ATOM 710 C C . THR A 1 91 ? -6.927 6.132 24.645 1.00 70.00 91 THR A C 1
ATOM 712 O O . THR A 1 91 ? -6.459 5.000 24.576 1.00 70.00 91 THR A O 1
ATOM 715 N N . SER A 1 92 ? -6.565 7.095 23.790 1.00 79.19 92 SER A N 1
ATOM 716 C CA . SER A 1 92 ? -5.698 6.862 22.624 1.00 79.19 92 SER A CA 1
ATOM 717 C C . SER A 1 92 ? -4.202 6.729 22.942 1.00 79.19 92 SER A C 1
ATOM 719 O O . SER A 1 92 ? -3.437 6.300 22.081 1.00 79.19 92 SER A O 1
ATOM 721 N N . GLY A 1 93 ? -3.751 7.068 24.155 1.00 83.19 93 GLY A N 1
ATOM 722 C CA . GLY A 1 93 ? -2.324 7.075 24.517 1.00 83.19 93 GLY A CA 1
ATOM 723 C C . GLY A 1 93 ? -1.574 5.761 24.219 1.00 83.19 93 GLY A C 1
ATOM 724 O O . GLY A 1 93 ? -0.521 5.802 23.576 1.00 83.19 93 GLY A O 1
ATOM 725 N N . PRO A 1 94 ? -2.095 4.588 24.627 1.00 83.62 94 PRO A N 1
ATOM 726 C CA . PRO A 1 94 ? -1.488 3.296 24.299 1.00 83.62 94 PRO A CA 1
ATOM 727 C C . PRO A 1 94 ? -1.507 2.974 22.799 1.00 83.62 94 PRO A C 1
ATOM 729 O O . PRO A 1 94 ? -0.527 2.439 22.282 1.00 83.62 94 PRO A O 1
ATOM 732 N N . ALA A 1 95 ? -2.580 3.337 22.088 1.00 85.44 95 ALA A N 1
ATOM 733 C CA . ALA A 1 95 ? -2.712 3.083 20.653 1.00 85.44 95 ALA A CA 1
ATOM 734 C C . ALA A 1 95 ? -1.668 3.864 19.836 1.00 85.44 95 ALA A C 1
ATOM 736 O O . ALA A 1 95 ? -1.050 3.312 18.929 1.00 85.44 95 ALA A O 1
ATOM 737 N N . VAL A 1 96 ? -1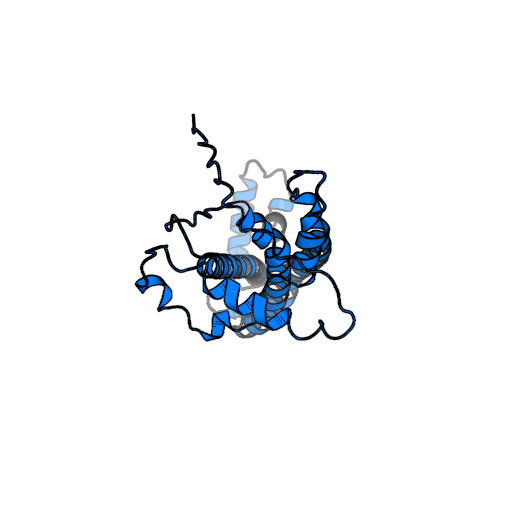.378 5.114 20.213 1.00 87.50 96 VAL A N 1
ATOM 738 C CA . VAL A 1 96 ? -0.344 5.930 19.548 1.00 87.50 96 VAL A CA 1
ATOM 739 C C . VAL A 1 96 ? 1.046 5.289 19.656 1.00 87.50 96 VAL A C 1
ATOM 741 O O . VAL A 1 96 ? 1.825 5.347 18.706 1.00 87.50 96 VAL A O 1
ATOM 744 N N . ARG A 1 97 ? 1.357 4.616 20.775 1.00 88.75 97 ARG A N 1
ATOM 745 C CA . ARG A 1 97 ? 2.640 3.904 20.936 1.00 88.75 97 ARG A CA 1
ATOM 746 C C . ARG A 1 97 ? 2.778 2.704 19.996 1.00 88.75 97 ARG A C 1
ATOM 748 O O . ARG A 1 97 ? 3.897 2.376 19.619 1.00 88.75 97 ARG A O 1
ATOM 755 N N . LEU A 1 98 ? 1.666 2.069 19.626 1.00 88.44 98 LEU A N 1
ATOM 756 C CA . LEU A 1 98 ? 1.623 0.971 18.652 1.00 88.44 98 LEU A CA 1
ATOM 757 C C . LEU A 1 98 ? 1.609 1.472 17.203 1.00 88.44 98 LEU A C 1
ATOM 759 O O . LEU A 1 98 ? 2.091 0.775 16.313 1.00 88.44 98 LEU A O 1
ATOM 763 N N . LEU A 1 99 ? 1.109 2.687 16.966 1.00 90.25 99 LEU A N 1
ATOM 764 C CA . LEU A 1 99 ? 1.058 3.276 15.631 1.00 90.25 99 LEU A CA 1
ATOM 765 C C . LEU A 1 99 ? 2.461 3.518 15.058 1.00 90.25 99 LEU A C 1
ATOM 767 O O . LEU A 1 99 ? 2.707 3.209 13.900 1.00 90.25 99 LEU A O 1
ATOM 771 N N . TRP A 1 100 ? 3.402 4.000 15.876 1.00 92.38 100 TRP A N 1
ATOM 772 C CA . TRP A 1 100 ? 4.769 4.281 15.424 1.00 92.38 100 TRP A CA 1
ATOM 773 C C . TRP A 1 100 ? 5.497 3.065 14.818 1.00 92.38 100 TRP A C 1
ATOM 775 O O . TRP A 1 100 ? 5.952 3.160 13.676 1.00 92.38 100 TRP A O 1
ATOM 785 N N . PRO A 1 101 ? 5.604 1.905 15.502 1.00 91.44 101 PRO A N 1
ATOM 786 C CA . PRO A 1 101 ? 6.221 0.728 14.901 1.00 91.44 101 PRO A CA 1
ATOM 787 C C . PRO A 1 101 ? 5.440 0.217 13.685 1.00 91.44 101 PRO A C 1
ATOM 789 O O . PRO A 1 101 ? 6.073 -0.251 12.745 1.00 91.44 101 PRO A O 1
ATOM 792 N N . ALA A 1 102 ? 4.107 0.352 13.651 1.00 92.94 102 ALA A N 1
ATOM 793 C CA . ALA A 1 102 ? 3.320 -0.005 12.469 1.00 92.94 102 ALA A CA 1
ATOM 794 C C . ALA A 1 102 ? 3.702 0.853 11.254 1.00 92.94 102 ALA A C 1
ATOM 796 O O . ALA A 1 102 ? 3.972 0.308 10.188 1.00 92.94 102 ALA A O 1
ATOM 797 N N . THR A 1 103 ? 3.818 2.175 11.425 1.00 93.50 103 THR A N 1
ATOM 798 C CA . THR A 1 103 ? 4.281 3.088 10.368 1.00 93.50 103 THR A CA 1
ATOM 799 C C . THR A 1 103 ? 5.692 2.735 9.905 1.00 93.50 103 THR A C 1
ATOM 801 O O . THR A 1 103 ? 5.946 2.682 8.706 1.00 93.50 103 THR A O 1
ATOM 804 N N . VAL A 1 104 ? 6.612 2.445 10.831 1.00 95.44 104 VAL A N 1
ATOM 805 C CA . VAL A 1 104 ? 7.991 2.060 10.480 1.00 95.44 104 VAL A CA 1
ATOM 806 C C . VAL A 1 104 ? 8.018 0.755 9.684 1.00 95.44 104 VAL A C 1
ATOM 808 O O . VAL A 1 104 ? 8.701 0.683 8.662 1.00 95.44 104 VAL A O 1
ATOM 811 N N . VAL A 1 105 ? 7.268 -0.262 10.116 1.00 94.25 105 VAL A N 1
ATOM 812 C CA . VAL A 1 105 ? 7.157 -1.546 9.408 1.00 94.25 105 VAL A CA 1
ATOM 813 C C . VAL A 1 105 ? 6.548 -1.342 8.022 1.00 94.25 105 VAL A C 1
ATOM 815 O O . VAL A 1 105 ? 7.083 -1.865 7.048 1.00 94.25 105 VAL A O 1
ATOM 818 N N . HIS A 1 106 ? 5.493 -0.534 7.920 1.00 94.69 106 HIS A N 1
ATOM 819 C CA . HIS A 1 106 ? 4.823 -0.220 6.663 1.00 94.69 106 HIS A CA 1
ATOM 820 C C . HIS A 1 106 ? 5.746 0.504 5.674 1.00 94.69 106 HIS A C 1
ATOM 822 O O . HIS A 1 106 ? 5.913 0.038 4.551 1.00 94.69 106 HIS A O 1
ATOM 828 N N . LEU A 1 107 ? 6.418 1.578 6.103 1.00 95.44 107 LEU A N 1
ATOM 829 C CA . LEU A 1 107 ? 7.358 2.327 5.260 1.00 95.44 107 LEU A CA 1
ATOM 830 C C . LEU A 1 107 ? 8.557 1.475 4.840 1.00 95.44 107 LEU A C 1
ATOM 832 O O . LEU A 1 107 ? 8.967 1.507 3.682 1.00 95.44 107 LEU A O 1
ATOM 836 N N . THR A 1 108 ? 9.106 0.683 5.764 1.00 95.81 108 THR A N 1
ATOM 837 C CA . THR A 1 108 ? 10.225 -0.220 5.455 1.00 95.81 108 THR A CA 1
ATOM 838 C C . THR A 1 108 ? 9.799 -1.259 4.425 1.00 95.81 108 THR A C 1
ATOM 840 O O . THR A 1 108 ? 10.530 -1.522 3.471 1.00 95.81 108 THR A O 1
ATOM 843 N N . PHE A 1 109 ? 8.607 -1.834 4.583 1.00 95.06 109 PHE A N 1
ATOM 844 C CA . PHE A 1 109 ? 8.066 -2.799 3.636 1.00 95.06 109 PHE A CA 1
ATOM 845 C C . PHE A 1 109 ? 7.817 -2.168 2.263 1.00 95.06 109 PHE A C 1
ATOM 847 O O . PHE A 1 109 ? 8.303 -2.691 1.263 1.00 95.06 109 PHE A O 1
ATOM 854 N N . ALA A 1 110 ? 7.148 -1.014 2.213 1.00 95.25 110 ALA A N 1
ATOM 855 C CA . ALA A 1 110 ? 6.882 -0.302 0.968 1.00 95.25 110 ALA A CA 1
ATOM 856 C C . ALA A 1 110 ? 8.184 0.066 0.236 1.00 95.25 110 ALA A C 1
ATOM 858 O O . ALA A 1 110 ? 8.303 -0.179 -0.960 1.00 95.25 110 ALA A O 1
ATOM 859 N N . ALA A 1 111 ? 9.200 0.553 0.956 1.00 95.56 111 ALA A N 1
ATOM 860 C CA . ALA A 1 111 ? 10.506 0.880 0.386 1.00 95.56 111 ALA A CA 1
ATOM 861 C C . ALA A 1 111 ? 11.280 -0.344 -0.116 1.00 95.56 111 ALA A C 1
ATOM 863 O O . ALA A 1 111 ? 11.943 -0.262 -1.146 1.00 95.56 111 ALA A O 1
ATOM 864 N N . THR A 1 112 ? 11.231 -1.472 0.596 1.00 95.88 112 THR A N 1
ATOM 865 C CA . THR A 1 112 ? 12.040 -2.660 0.266 1.00 95.88 112 THR A CA 1
ATOM 866 C C . THR A 1 112 ? 11.392 -3.566 -0.776 1.00 95.88 112 THR A C 1
ATOM 868 O O . THR A 1 112 ? 12.109 -4.205 -1.550 1.00 95.88 112 THR A O 1
ATOM 871 N N . LEU A 1 113 ? 10.059 -3.608 -0.844 1.00 95.25 113 LEU A N 1
ATOM 872 C CA . LEU A 1 113 ? 9.324 -4.523 -1.716 1.00 95.25 113 LEU A CA 1
ATOM 873 C C . LEU A 1 113 ? 9.688 -4.380 -3.207 1.00 95.25 113 LEU A C 1
ATOM 875 O O . LEU A 1 113 ? 9.965 -5.414 -3.819 1.00 95.25 113 LEU A O 1
ATOM 879 N N . PRO A 1 114 ? 9.774 -3.175 -3.807 1.00 96.31 114 PRO A N 1
ATOM 880 C CA . PRO A 1 114 ? 10.132 -3.044 -5.217 1.00 96.31 114 PRO A CA 1
ATOM 881 C C . PRO A 1 114 ? 11.509 -3.636 -5.545 1.00 96.31 114 PRO A C 1
ATOM 883 O O . PRO A 1 114 ? 11.669 -4.325 -6.553 1.00 96.31 114 PRO A O 1
ATOM 886 N N . TRP A 1 115 ? 12.489 -3.424 -4.661 1.00 96.50 115 TRP A N 1
ATOM 887 C CA . TRP A 1 115 ? 13.859 -3.920 -4.827 1.00 96.50 115 TRP A CA 1
ATOM 888 C C . TRP A 1 115 ? 13.955 -5.432 -4.673 1.00 96.50 115 TRP A C 1
ATOM 890 O O . TRP A 1 115 ? 14.683 -6.081 -5.422 1.00 96.50 115 TRP A O 1
ATOM 900 N N . VAL A 1 116 ? 13.202 -6.001 -3.729 1.00 96.19 116 VAL A N 1
ATOM 901 C CA . VAL A 1 116 ? 13.133 -7.454 -3.544 1.00 96.19 116 VAL A CA 1
ATOM 902 C C . VAL A 1 116 ? 12.387 -8.112 -4.703 1.00 96.19 116 VAL A C 1
ATOM 904 O O . VAL A 1 116 ? 12.792 -9.184 -5.135 1.00 96.19 116 VAL A O 1
ATOM 907 N N . ALA A 1 117 ? 11.332 -7.486 -5.233 1.00 96.94 117 ALA A N 1
ATOM 908 C CA . ALA A 1 117 ? 10.521 -8.045 -6.313 1.00 96.94 117 ALA A CA 1
ATOM 909 C C . ALA A 1 117 ? 11.215 -7.994 -7.684 1.00 96.94 117 ALA A C 1
ATOM 911 O O . ALA A 1 117 ? 11.078 -8.934 -8.467 1.00 96.94 117 ALA A O 1
ATOM 912 N N . MET A 1 118 ? 11.984 -6.937 -7.966 1.00 96.62 118 MET A N 1
ATOM 913 C CA . MET A 1 118 ? 12.675 -6.720 -9.245 1.00 96.62 118 MET A CA 1
ATOM 914 C C . MET A 1 118 ? 13.461 -7.938 -9.781 1.00 96.62 118 MET A C 1
ATOM 916 O O . MET A 1 118 ? 13.228 -8.304 -10.936 1.00 96.62 118 MET A O 1
ATOM 920 N N . PRO A 1 119 ? 14.348 -8.616 -9.021 1.00 97.06 119 PRO A N 1
ATOM 921 C CA . PRO A 1 119 ? 15.110 -9.762 -9.536 1.00 97.06 119 PRO A CA 1
ATOM 922 C C . PRO A 1 119 ? 14.248 -10.984 -9.885 1.00 97.06 119 PRO A C 1
ATOM 924 O O . PRO A 1 119 ? 14.695 -11.847 -10.636 1.00 97.06 119 PRO A O 1
ATOM 927 N N . PHE A 1 120 ? 13.022 -11.069 -9.360 1.00 97.12 120 PHE A N 1
ATOM 928 C CA . PHE A 1 120 ? 12.088 -12.159 -9.654 1.00 97.12 120 PHE A CA 1
ATOM 929 C C . PHE A 1 120 ? 11.144 -11.844 -10.816 1.00 97.12 120 PHE A C 1
ATOM 931 O O . PHE A 1 120 ? 10.343 -12.696 -11.198 1.00 97.12 120 PHE A O 1
ATOM 938 N N . THR A 1 121 ? 11.203 -10.632 -11.368 1.00 97.12 121 THR A N 1
ATOM 939 C CA . THR A 1 121 ? 10.429 -10.274 -12.558 1.00 97.12 121 THR A CA 1
ATOM 940 C C . THR A 1 121 ? 11.141 -10.726 -13.829 1.00 97.12 121 THR A C 1
ATOM 942 O O . THR A 1 121 ? 12.372 -10.730 -13.906 1.00 97.12 121 THR A O 1
ATOM 945 N N . HIS A 1 122 ? 10.359 -11.149 -14.823 1.00 96.88 122 HIS A N 1
ATOM 946 C CA . HIS A 1 122 ? 10.871 -11.598 -16.115 1.00 96.88 122 HIS A CA 1
ATOM 947 C C . HIS A 1 122 ? 10.098 -10.945 -17.263 1.00 96.88 122 HIS A C 1
ATOM 949 O O . HIS A 1 122 ? 8.887 -10.716 -17.174 1.00 96.88 122 HIS A O 1
ATOM 955 N N . CYS A 1 123 ? 10.797 -10.674 -18.365 1.00 97.12 123 CYS A N 1
ATOM 956 C CA . CYS A 1 123 ? 10.194 -10.182 -19.598 1.00 97.12 123 CYS A CA 1
ATOM 957 C C . CYS A 1 123 ? 9.561 -11.347 -20.373 1.00 97.12 123 CYS A C 1
ATOM 959 O O . CYS A 1 123 ? 10.246 -12.299 -20.748 1.00 97.12 123 CYS A O 1
ATOM 961 N N . ASN A 1 124 ? 8.262 -11.261 -20.649 1.00 95.75 124 ASN A N 1
ATOM 962 C CA . ASN A 1 124 ? 7.600 -12.147 -21.601 1.00 95.75 124 ASN A CA 1
ATOM 963 C C . ASN A 1 124 ? 7.987 -11.771 -23.049 1.00 95.75 124 ASN A C 1
ATOM 965 O O . ASN A 1 124 ? 8.447 -10.654 -23.297 1.00 95.75 124 ASN A O 1
ATOM 969 N N . ALA A 1 125 ? 7.742 -12.663 -24.015 1.00 94.62 125 ALA A N 1
ATOM 970 C CA . ALA A 1 125 ? 7.991 -12.427 -25.443 1.00 94.62 125 ALA A CA 1
ATOM 971 C C . ALA A 1 125 ? 7.288 -11.159 -25.977 1.00 94.62 125 ALA A C 1
ATOM 973 O O . ALA A 1 125 ? 7.807 -10.495 -26.868 1.00 94.62 125 ALA A O 1
ATOM 974 N N . ASP A 1 126 ? 6.161 -10.775 -25.369 1.00 91.44 126 ASP A N 1
ATOM 975 C CA . ASP A 1 126 ? 5.413 -9.547 -25.682 1.00 91.44 126 ASP A CA 1
ATOM 976 C C . ASP A 1 126 ? 6.055 -8.253 -25.128 1.00 91.44 126 ASP A C 1
ATOM 978 O O . ASP A 1 126 ? 5.447 -7.183 -25.189 1.00 91.44 126 ASP A O 1
ATOM 982 N N . GLY A 1 127 ? 7.220 -8.330 -24.473 1.00 89.12 127 GLY A N 1
ATOM 983 C CA . GLY A 1 127 ? 7.835 -7.194 -23.771 1.00 89.12 127 GLY A CA 1
ATOM 984 C C . GLY A 1 127 ? 7.074 -6.759 -22.507 1.00 89.12 127 GLY A C 1
ATOM 985 O O . GLY A 1 127 ? 7.280 -5.657 -21.992 1.00 89.12 127 GLY A O 1
ATOM 986 N N . LYS A 1 128 ? 6.167 -7.608 -22.004 1.00 91.00 128 LYS A N 1
ATOM 987 C CA . LYS A 1 128 ? 5.438 -7.400 -20.744 1.00 91.00 128 LYS A CA 1
ATOM 988 C C . LYS A 1 128 ? 6.241 -7.983 -19.584 1.00 91.00 128 LYS A C 1
ATOM 990 O O . LYS A 1 128 ? 6.663 -9.133 -19.656 1.00 91.00 128 LYS A O 1
ATOM 995 N N . SER A 1 129 ? 6.414 -7.207 -18.518 1.00 93.69 129 SER A N 1
ATOM 996 C CA . SER A 1 129 ? 7.007 -7.691 -17.270 1.00 93.69 129 SER A CA 1
ATOM 997 C C . SER A 1 129 ? 5.957 -8.465 -16.472 1.00 93.69 129 SER A C 1
ATOM 999 O O . SER A 1 129 ? 4.853 -7.959 -16.255 1.00 93.69 129 SER A O 1
ATOM 1001 N N . VAL A 1 130 ? 6.279 -9.698 -16.080 1.00 95.81 130 VAL A N 1
ATOM 1002 C CA . VAL A 1 130 ? 5.414 -10.566 -15.268 1.00 95.81 130 VAL A CA 1
ATOM 1003 C C . VAL A 1 130 ? 6.184 -10.982 -14.017 1.00 95.81 130 VAL A C 1
ATOM 1005 O O . VAL A 1 130 ? 7.384 -11.254 -14.079 1.00 95.81 130 VAL A O 1
ATOM 1008 N N . TYR A 1 131 ? 5.494 -11.028 -12.879 1.00 95.75 131 TYR A N 1
ATOM 1009 C CA . TYR A 1 131 ? 6.041 -11.497 -11.608 1.00 95.75 131 TYR A CA 1
ATOM 1010 C C . TYR A 1 131 ? 5.383 -12.823 -11.194 1.00 95.75 131 TYR A C 1
ATOM 1012 O O . TYR A 1 131 ? 4.233 -13.089 -11.559 1.00 95.75 131 TYR A O 1
ATOM 1020 N N . PRO A 1 132 ? 6.086 -13.678 -10.438 1.00 96.12 132 PRO A N 1
ATOM 1021 C CA . PRO A 1 132 ? 5.554 -14.968 -10.033 1.00 96.12 132 PRO A CA 1
ATOM 1022 C C . PRO A 1 132 ? 4.566 -14.844 -8.864 1.00 96.12 132 PRO A C 1
ATOM 1024 O O . PRO A 1 132 ? 4.757 -14.060 -7.936 1.00 96.12 132 PRO A O 1
ATOM 1027 N N . GLY A 1 133 ? 3.523 -15.680 -8.865 1.00 95.94 133 GLY A N 1
ATOM 1028 C CA . GLY A 1 133 ? 2.458 -15.637 -7.854 1.00 95.94 133 GLY A CA 1
ATOM 1029 C C . GLY A 1 133 ? 2.905 -15.966 -6.423 1.00 95.94 133 GLY A C 1
ATOM 1030 O O . GLY A 1 133 ? 2.269 -15.525 -5.472 1.00 95.94 133 GLY A O 1
ATOM 1031 N N . TRP A 1 134 ? 4.017 -16.684 -6.232 1.00 96.25 134 TRP A N 1
ATOM 1032 C CA . TRP A 1 134 ? 4.518 -17.010 -4.888 1.00 96.25 134 TRP A CA 1
ATOM 1033 C C . TRP A 1 134 ? 4.984 -15.776 -4.107 1.00 96.25 134 TRP A C 1
ATOM 1035 O O . TRP A 1 134 ? 5.045 -15.826 -2.881 1.00 96.25 134 TRP A O 1
ATOM 1045 N N . LEU A 1 135 ? 5.251 -14.654 -4.784 1.00 94.06 135 LEU A N 1
ATOM 1046 C CA . LEU A 1 135 ? 5.640 -13.401 -4.138 1.00 94.06 135 LEU A CA 1
ATOM 1047 C C . LEU A 1 135 ? 4.532 -12.875 -3.199 1.00 94.06 135 LEU A C 1
ATOM 1049 O O . LEU A 1 135 ? 4.827 -12.237 -2.190 1.00 94.06 135 LEU A O 1
ATOM 1053 N N . TRP A 1 136 ? 3.270 -13.253 -3.454 1.00 93.81 136 TRP A N 1
ATOM 1054 C CA . TRP A 1 136 ? 2.131 -13.003 -2.562 1.00 93.81 136 TRP A CA 1
ATOM 1055 C C . TRP A 1 136 ? 2.229 -13.736 -1.218 1.00 93.81 136 TRP A C 1
ATOM 1057 O O . TRP A 1 136 ? 1.759 -13.220 -0.204 1.00 93.81 136 TRP A O 1
ATOM 1067 N N . LEU A 1 137 ? 2.874 -14.908 -1.164 1.00 94.50 137 LEU A N 1
ATOM 1068 C CA . LEU A 1 137 ? 3.051 -15.643 0.094 1.00 94.50 137 LEU A CA 1
ATOM 1069 C C . LEU A 1 137 ? 3.988 -14.905 1.056 1.00 94.50 137 LEU A C 1
ATOM 1071 O O . LEU A 1 137 ? 3.761 -14.938 2.262 1.00 94.50 137 LEU A O 1
ATOM 1075 N N . GLY A 1 138 ? 5.003 -14.205 0.535 1.00 90.94 138 GLY A N 1
ATOM 1076 C CA . GLY A 1 138 ? 5.896 -13.371 1.348 1.00 90.94 138 GLY A CA 1
ATOM 1077 C C . GLY A 1 138 ? 5.199 -12.145 1.946 1.00 90.94 138 GLY A C 1
ATOM 1078 O O . GLY A 1 138 ? 5.605 -11.651 2.994 1.00 90.94 138 GLY A O 1
ATOM 1079 N N . PHE A 1 139 ? 4.118 -11.688 1.316 1.00 90.81 139 PHE A N 1
ATOM 1080 C CA . PHE A 1 139 ? 3.326 -10.547 1.768 1.00 90.81 139 PHE A CA 1
ATOM 1081 C C . PHE A 1 139 ? 2.273 -10.912 2.820 1.00 90.81 139 PHE A C 1
ATOM 1083 O O . PHE A 1 139 ? 1.971 -10.109 3.701 1.00 90.81 139 PHE A O 1
ATOM 1090 N N . PHE A 1 140 ? 1.745 -12.134 2.780 1.00 94.44 140 PHE A N 1
ATOM 1091 C CA . PHE A 1 140 ? 0.772 -12.607 3.761 1.00 94.44 140 PHE A CA 1
ATOM 1092 C C . PHE A 1 140 ? 1.164 -12.346 5.237 1.00 94.44 140 PHE A C 1
ATOM 1094 O O . PHE A 1 140 ? 0.339 -11.791 5.967 1.00 94.44 140 PHE A O 1
ATOM 1101 N N . PRO A 1 141 ? 2.397 -12.645 5.710 1.00 94.81 141 PRO A N 1
ATOM 1102 C CA . PRO A 1 141 ? 2.785 -12.337 7.089 1.00 94.81 141 PRO A CA 1
ATOM 1103 C C . PRO A 1 141 ? 2.812 -10.833 7.392 1.00 94.81 141 PRO A C 1
ATOM 1105 O O . PRO A 1 141 ? 2.485 -10.443 8.510 1.00 94.81 141 PRO A O 1
ATOM 1108 N N . PHE A 1 142 ? 3.151 -9.983 6.419 1.00 94.06 142 PHE A N 1
ATOM 1109 C CA . PHE A 1 142 ? 3.119 -8.530 6.593 1.00 94.06 142 PHE A CA 1
ATOM 1110 C C . PHE A 1 142 ? 1.688 -8.032 6.833 1.00 94.06 142 PHE A C 1
ATOM 1112 O O . PHE A 1 142 ? 1.451 -7.325 7.813 1.00 94.06 142 PHE A O 1
ATOM 1119 N N . VAL A 1 143 ? 0.723 -8.470 6.015 1.00 94.44 143 VAL A N 1
ATOM 1120 C CA . VAL A 1 143 ? -0.697 -8.118 6.210 1.00 94.44 143 VAL A CA 1
ATOM 1121 C C . VAL A 1 143 ? -1.201 -8.599 7.554 1.00 94.44 143 VAL A C 1
ATOM 1123 O O . VAL A 1 143 ? -1.869 -7.844 8.250 1.00 94.44 143 VAL A O 1
ATOM 1126 N N . LEU A 1 144 ? -0.869 -9.830 7.947 1.00 94.94 144 LEU A N 1
ATOM 1127 C CA . LEU A 1 144 ? -1.295 -10.358 9.241 1.00 94.94 144 LEU A CA 1
ATOM 1128 C C . LEU A 1 144 ? -0.747 -9.535 10.411 1.00 94.94 144 LEU A C 1
ATOM 1130 O O . LEU A 1 144 ? -1.488 -9.271 11.356 1.00 94.94 144 LEU A O 1
ATOM 1134 N N . ILE A 1 145 ? 0.520 -9.110 10.354 1.00 94.69 145 ILE A N 1
ATOM 1135 C CA . ILE A 1 145 ? 1.123 -8.259 11.391 1.00 94.69 145 ILE A CA 1
ATOM 1136 C C . ILE A 1 145 ? 0.424 -6.898 11.437 1.00 94.69 145 ILE A C 1
ATOM 1138 O O . ILE A 1 145 ? 0.027 -6.459 12.518 1.00 94.69 145 ILE A O 1
ATOM 1142 N N . MET A 1 146 ? 0.237 -6.250 10.284 1.00 94.81 146 MET A N 1
ATOM 1143 C CA . MET A 1 146 ? -0.427 -4.946 10.210 1.00 94.81 146 MET A CA 1
ATOM 1144 C C . MET A 1 146 ? -1.871 -5.027 10.703 1.00 94.81 146 MET A C 1
ATOM 1146 O O . MET A 1 146 ? -2.257 -4.247 11.570 1.00 94.81 146 MET A O 1
ATOM 1150 N N . LEU A 1 147 ? -2.627 -6.029 10.252 1.00 94.19 147 LEU A N 1
ATOM 1151 C CA . LEU A 1 147 ? -4.007 -6.261 10.670 1.00 94.19 147 LEU A CA 1
ATOM 1152 C C . LEU A 1 147 ? -4.099 -6.576 12.168 1.00 94.19 147 LEU A C 1
ATOM 1154 O O . LEU A 1 147 ? -5.017 -6.109 12.832 1.00 94.19 147 LEU A O 1
ATOM 1158 N N . ALA A 1 148 ? -3.141 -7.316 12.735 1.00 93.38 148 ALA A N 1
ATOM 1159 C CA . ALA A 1 148 ? -3.107 -7.593 14.171 1.00 93.38 148 ALA A CA 1
ATOM 1160 C C . ALA A 1 148 ? -2.846 -6.327 15.006 1.00 93.38 148 ALA A C 1
ATOM 1162 O O . ALA A 1 148 ? -3.480 -6.137 16.049 1.00 93.38 148 ALA A O 1
ATOM 1163 N N . ILE A 1 149 ? -1.935 -5.454 14.562 1.00 92.94 149 ILE A N 1
ATOM 1164 C CA . ILE A 1 149 ? -1.680 -4.168 15.230 1.00 92.94 149 ILE A CA 1
ATOM 1165 C C . ILE A 1 149 ? -2.901 -3.257 15.092 1.00 92.94 149 ILE A C 1
ATOM 1167 O O . ILE A 1 149 ? -3.351 -2.670 16.076 1.00 92.94 149 ILE A O 1
ATOM 1171 N N . GLU A 1 150 ? -3.468 -3.178 13.893 1.00 93.50 150 GLU A N 1
ATOM 1172 C CA . GLU A 1 150 ? -4.631 -2.355 13.589 1.00 93.50 150 GLU A CA 1
ATOM 1173 C C . GLU A 1 150 ? -5.859 -2.806 14.384 1.00 93.50 150 GLU A C 1
ATOM 1175 O O . GLU A 1 150 ? -6.523 -1.986 15.011 1.00 93.50 150 GLU A O 1
ATOM 1180 N N . TRP A 1 151 ? -6.085 -4.115 14.490 1.00 90.25 151 TRP A N 1
ATOM 1181 C CA . TRP A 1 151 ? -7.123 -4.702 15.334 1.00 90.25 151 TRP A CA 1
ATOM 1182 C C . TRP A 1 151 ? -6.988 -4.292 16.803 1.00 90.25 151 TRP A C 1
ATOM 1184 O O . TRP A 1 151 ? -7.969 -3.923 17.460 1.00 90.25 151 TRP A O 1
ATOM 1194 N N . ARG A 1 152 ? -5.759 -4.323 17.336 1.00 90.44 152 ARG A N 1
ATOM 1195 C CA . ARG A 1 152 ? -5.484 -3.851 18.698 1.00 90.44 152 ARG A CA 1
ATOM 1196 C C . ARG A 1 152 ? -5.805 -2.367 18.814 1.00 90.44 152 ARG A C 1
ATOM 1198 O O . ARG A 1 152 ? -6.557 -2.003 19.714 1.00 90.44 152 ARG A O 1
ATOM 1205 N N . CYS A 1 153 ? -5.294 -1.533 17.910 1.00 90.12 153 CYS A N 1
ATOM 1206 C CA . CYS A 1 153 ? -5.563 -0.095 17.894 1.00 90.12 153 CYS A CA 1
ATOM 1207 C C . CYS A 1 153 ? -7.067 0.208 17.827 1.00 90.12 153 CYS A C 1
ATOM 1209 O O . CYS A 1 153 ? -7.551 0.991 18.642 1.00 90.12 153 CYS A O 1
ATOM 1211 N N . PHE A 1 154 ? -7.810 -0.464 16.945 1.00 88.31 154 PHE A N 1
ATOM 1212 C CA . PHE A 1 154 ? -9.260 -0.322 16.828 1.00 88.31 154 PHE A CA 1
ATOM 1213 C C . PHE A 1 154 ? -9.987 -0.701 18.112 1.00 88.31 154 PHE A C 1
ATOM 1215 O O . PHE A 1 154 ? -10.889 0.014 18.534 1.00 88.31 154 PHE A O 1
ATOM 1222 N N . THR A 1 155 ? -9.575 -1.774 18.786 1.00 85.06 155 THR A N 1
ATOM 1223 C CA . THR A 1 155 ? -10.201 -2.169 20.057 1.00 85.06 155 THR A CA 1
ATOM 1224 C C . THR A 1 155 ? -10.067 -1.065 21.117 1.00 85.06 155 THR A C 1
ATOM 1226 O O . THR A 1 155 ? -11.001 -0.824 21.878 1.00 85.06 155 THR A O 1
ATOM 1229 N N . TRP A 1 156 ? -8.934 -0.354 21.149 1.00 84.12 156 TRP A N 1
ATOM 1230 C CA . TRP A 1 156 ? -8.697 0.741 22.099 1.00 84.12 156 TRP A CA 1
ATOM 1231 C C . TRP A 1 156 ? -9.429 2.041 21.748 1.00 84.12 156 TRP A C 1
ATOM 1233 O O . TRP A 1 156 ? -9.778 2.800 22.653 1.00 84.12 156 TRP A O 1
ATOM 1243 N N . THR A 1 157 ? -9.645 2.327 20.462 1.00 86.06 157 THR A N 1
ATOM 1244 C CA . THR A 1 157 ? -10.217 3.607 20.008 1.00 86.06 157 THR A CA 1
ATOM 1245 C C . THR A 1 157 ? -11.712 3.534 19.720 1.00 86.06 157 THR A C 1
ATOM 1247 O O . THR A 1 157 ? -12.447 4.457 20.072 1.00 86.06 157 THR A O 1
ATOM 1250 N N . VAL A 1 158 ? -12.176 2.444 19.113 1.00 84.69 158 VAL A N 1
ATOM 1251 C CA . VAL A 1 158 ? -13.545 2.309 18.600 1.00 84.69 158 VAL A CA 1
ATOM 1252 C C . VAL A 1 158 ? -14.512 1.906 19.699 1.00 84.69 158 VAL A C 1
ATOM 1254 O O . VAL A 1 158 ? -15.607 2.450 19.752 1.00 84.69 158 VAL A O 1
ATOM 1257 N N . VAL A 1 159 ? -14.126 1.004 20.606 1.00 81.19 159 VAL A N 1
ATOM 1258 C CA . VAL A 1 159 ? -15.020 0.555 21.690 1.00 81.19 159 VAL A CA 1
ATOM 1259 C C . VAL A 1 159 ? -15.517 1.732 22.548 1.00 81.19 159 VAL A C 1
ATOM 1261 O O . VAL A 1 159 ? -16.728 1.843 22.735 1.00 81.19 159 VAL A O 1
ATOM 1264 N N . PRO A 1 160 ? -14.660 2.670 23.004 1.00 77.81 160 PRO A N 1
ATOM 1265 C CA . PRO A 1 160 ? -15.137 3.859 23.716 1.00 77.81 160 PRO A CA 1
ATOM 1266 C C . PRO A 1 160 ? -15.977 4.795 22.838 1.00 77.81 160 PRO A C 1
ATOM 1268 O O . PRO A 1 160 ? -16.902 5.436 23.328 1.00 77.81 160 PRO A O 1
ATOM 1271 N N . MET A 1 161 ? -15.665 4.887 21.541 1.00 81.81 161 MET A N 1
ATOM 1272 C CA . MET A 1 161 ? -16.423 5.715 20.601 1.00 81.81 161 MET A CA 1
ATOM 1273 C C . MET A 1 161 ? -17.828 5.153 20.360 1.00 81.81 161 MET A C 1
ATOM 1275 O O . MET A 1 161 ? -18.777 5.920 20.273 1.00 81.81 161 MET A O 1
ATOM 1279 N N . LEU A 1 162 ? -17.980 3.832 20.317 1.00 77.62 162 LEU A N 1
ATOM 1280 C CA . LEU A 1 162 ? -19.269 3.145 20.208 1.00 77.62 162 LEU A CA 1
ATOM 1281 C C . LEU A 1 162 ? -20.159 3.354 21.427 1.00 77.62 162 LEU A C 1
ATOM 1283 O O . LEU A 1 162 ? -21.360 3.528 21.283 1.00 77.62 162 LEU A O 1
ATOM 1287 N N . GLN A 1 163 ? -19.575 3.384 22.626 1.00 74.19 163 GLN A N 1
ATOM 1288 C CA . GLN A 1 163 ? -20.319 3.743 23.838 1.00 74.19 163 GLN A CA 1
ATOM 1289 C C . GLN A 1 163 ? -20.822 5.192 23.797 1.00 74.19 163 GLN A C 1
ATOM 1291 O O . GLN A 1 163 ? -21.751 5.545 24.514 1.00 74.19 163 GLN A O 1
ATOM 1296 N N . TRP A 1 164 ? -20.185 6.036 22.982 1.00 79.19 164 TRP A N 1
ATOM 1297 C CA . TRP A 1 164 ? -20.518 7.447 22.837 1.00 79.19 164 TRP A CA 1
ATOM 1298 C C . TRP A 1 164 ? -21.504 7.724 21.697 1.00 79.19 164 TRP A C 1
ATOM 1300 O O . TRP A 1 164 ? -22.337 8.625 21.784 1.00 79.19 164 TRP A O 1
ATOM 1310 N N . VAL A 1 165 ? -21.359 6.992 20.597 1.00 81.38 165 VAL A N 1
ATOM 1311 C CA . VAL A 1 165 ? -22.101 7.177 19.355 1.00 81.38 165 VAL A CA 1
ATOM 1312 C C . VAL A 1 165 ? -23.094 6.029 19.249 1.00 81.38 165 VAL A C 1
ATOM 1314 O O . VAL A 1 165 ? -22.759 4.951 18.772 1.00 81.38 165 VAL A O 1
ATOM 1317 N N . GLU A 1 166 ? -24.324 6.275 19.701 1.00 74.12 166 GLU A N 1
ATOM 1318 C CA . GLU A 1 166 ? -25.398 5.271 19.739 1.00 74.12 166 GLU A CA 1
ATOM 1319 C C . GLU A 1 166 ? -25.749 4.689 18.356 1.00 74.12 166 GLU A C 1
ATOM 1321 O O . GLU A 1 166 ? -26.348 3.622 18.285 1.00 74.12 166 GLU A O 1
ATOM 1326 N N . ASN A 1 167 ? -25.364 5.347 17.251 1.00 76.00 167 ASN A N 1
ATOM 1327 C CA . ASN A 1 167 ? -25.564 4.842 15.891 1.00 76.00 167 ASN A CA 1
ATOM 1328 C C . ASN A 1 167 ? -24.340 5.131 15.006 1.00 76.00 167 ASN A C 1
ATOM 1330 O O . ASN A 1 167 ? -24.063 6.287 14.685 1.00 76.00 167 ASN A O 1
ATOM 1334 N N . LEU A 1 168 ? -23.617 4.083 14.592 1.00 79.06 168 LEU A N 1
ATOM 1335 C CA . LEU A 1 168 ? -22.636 4.180 13.508 1.00 79.06 168 LEU A CA 1
ATOM 1336 C C . LEU A 1 168 ? -23.310 3.883 12.171 1.00 79.06 168 LEU A C 1
ATOM 1338 O O . LEU A 1 168 ? -23.727 2.756 11.904 1.00 79.06 168 LEU A O 1
ATOM 1342 N N . GLU A 1 169 ? -23.363 4.903 11.323 1.00 81.31 169 GLU A N 1
ATOM 1343 C CA . GLU A 1 169 ? -23.829 4.784 9.948 1.00 81.31 169 GLU A CA 1
ATOM 1344 C C . GLU A 1 169 ? -22.728 4.139 9.092 1.00 81.31 169 GLU A C 1
ATOM 1346 O O . GLU A 1 169 ? -21.596 4.629 9.020 1.00 81.31 169 GLU A O 1
ATOM 1351 N N . ILE A 1 170 ? -23.052 3.024 8.437 1.00 84.81 170 ILE A N 1
ATOM 1352 C CA . ILE A 1 170 ? -22.246 2.461 7.346 1.00 84.81 170 ILE A CA 1
ATOM 1353 C C . ILE A 1 170 ? -22.916 2.901 6.043 1.00 84.81 170 ILE A C 1
ATOM 1355 O O . ILE A 1 170 ? -24.148 2.979 5.999 1.00 84.81 170 ILE A O 1
ATOM 1359 N N . PRO A 1 171 ? -22.166 3.163 4.956 1.00 87.81 171 PRO A N 1
ATOM 1360 C CA . PRO A 1 171 ? -22.786 3.294 3.644 1.00 87.81 171 PRO A CA 1
ATOM 1361 C C . PRO A 1 171 ? -23.761 2.127 3.417 1.00 87.81 171 PRO A C 1
ATOM 1363 O O . PRO A 1 171 ? -23.387 0.965 3.544 1.00 87.81 171 PRO A O 1
ATOM 1366 N N . PHE A 1 172 ? -25.018 2.456 3.110 1.00 89.44 172 PHE A N 1
ATOM 1367 C CA . PHE A 1 172 ? -26.121 1.517 2.851 1.00 89.44 172 PHE A CA 1
ATOM 1368 C C . PHE A 1 172 ? -26.762 0.819 4.068 1.00 89.44 172 PHE A C 1
ATOM 1370 O O . PHE A 1 172 ? -27.737 0.096 3.872 1.00 89.44 172 PHE A O 1
ATOM 1377 N N . VAL A 1 173 ? -26.296 1.046 5.305 1.00 89.12 173 VAL A N 1
ATOM 1378 C CA . VAL A 1 173 ? -26.921 0.493 6.524 1.00 89.12 173 VAL A CA 1
ATOM 1379 C C . VAL A 1 173 ? -26.978 1.559 7.620 1.00 89.12 173 VAL A C 1
ATOM 1381 O O . VAL A 1 173 ? -25.964 1.905 8.222 1.00 89.12 173 VAL A O 1
ATOM 1384 N N . GLU A 1 174 ? -28.184 2.057 7.901 1.00 87.62 174 GLU A N 1
ATOM 1385 C CA . G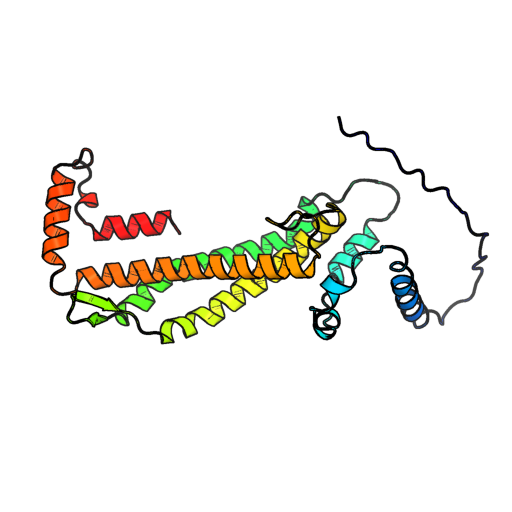LU A 1 174 ? -28.422 3.152 8.857 1.00 87.62 174 GLU A CA 1
ATOM 1386 C C . GLU A 1 174 ? -28.108 2.755 10.312 1.00 87.62 174 GLU A C 1
ATOM 1388 O O . GLU A 1 174 ? -27.642 3.574 11.097 1.00 87.62 174 GLU A O 1
ATOM 1393 N N . LYS A 1 175 ? -28.308 1.478 10.669 1.00 87.75 175 LYS A N 1
ATOM 1394 C CA . LYS A 1 175 ? -28.012 0.924 12.001 1.00 87.75 175 LYS A CA 1
ATOM 1395 C C . LYS A 1 175 ? -27.296 -0.414 11.883 1.00 87.75 175 LYS A C 1
ATOM 1397 O O . LYS A 1 175 ? -27.904 -1.477 12.011 1.00 87.75 175 LYS A O 1
ATOM 1402 N N . ALA A 1 176 ? -26.006 -0.372 11.571 1.00 84.56 176 ALA A N 1
ATOM 1403 C CA . ALA A 1 176 ? -25.229 -1.593 11.426 1.00 84.56 176 ALA A CA 1
ATOM 1404 C C . ALA A 1 176 ? -24.854 -2.179 12.799 1.00 84.56 176 ALA A C 1
ATOM 1406 O O . ALA A 1 176 ? -24.334 -1.453 13.650 1.00 84.56 176 ALA A O 1
ATOM 1407 N N . PRO A 1 177 ? -25.047 -3.490 13.028 1.00 85.56 177 PRO A N 1
ATOM 1408 C CA . PRO A 1 177 ? -24.569 -4.120 14.248 1.00 85.56 177 PRO A CA 1
ATOM 1409 C C . PRO A 1 177 ? -23.033 -4.109 14.274 1.00 85.56 177 PRO A C 1
ATOM 1411 O O . PRO A 1 177 ? -22.370 -4.258 13.243 1.00 85.56 177 PRO A O 1
ATOM 1414 N N . PHE A 1 178 ? -22.454 -3.974 15.468 1.00 83.25 178 PHE A N 1
ATOM 1415 C CA . PHE A 1 178 ? -21.004 -3.842 15.655 1.00 83.25 178 PHE A CA 1
ATOM 1416 C C . PHE A 1 178 ? -20.151 -4.909 14.932 1.00 83.25 178 PHE A C 1
ATOM 1418 O O . PHE A 1 178 ? -19.161 -4.531 14.303 1.00 83.25 178 PHE A O 1
ATOM 1425 N N . PRO A 1 179 ? -20.511 -6.211 14.923 1.00 83.25 179 PRO A N 1
ATOM 1426 C CA . PRO A 1 179 ? -19.734 -7.219 14.201 1.00 83.25 179 PRO A CA 1
ATOM 1427 C C . PRO A 1 179 ? -19.657 -6.959 12.693 1.00 83.25 179 PRO A C 1
ATOM 1429 O O . PRO A 1 179 ? -18.604 -7.157 12.093 1.00 83.25 179 PRO A O 1
ATOM 1432 N N . VAL A 1 180 ? -20.745 -6.476 12.082 1.00 87.00 180 VAL A N 1
ATOM 1433 C CA . VAL A 1 180 ? -20.783 -6.148 10.646 1.00 87.00 180 VAL A CA 1
ATOM 1434 C C . VAL A 1 180 ? -19.877 -4.958 10.356 1.00 87.00 180 VAL A C 1
ATOM 1436 O O . VAL A 1 180 ? -19.076 -5.010 9.423 1.00 87.00 180 VAL A O 1
ATOM 1439 N N . TRP A 1 181 ? -19.941 -3.922 11.195 1.00 87.00 181 TRP A N 1
ATOM 1440 C CA . TRP A 1 181 ? -19.049 -2.765 11.100 1.00 87.00 181 TRP A CA 1
ATOM 1441 C C . TRP A 1 181 ? -17.571 -3.158 11.199 1.00 87.00 181 TRP A C 1
ATOM 1443 O O . TRP A 1 181 ? -16.723 -2.676 10.443 1.00 87.00 181 TRP A O 1
ATOM 1453 N N . LEU A 1 182 ? -17.263 -4.070 12.115 1.00 86.69 182 LEU A N 1
ATOM 1454 C CA . LEU A 1 182 ? -15.910 -4.540 12.364 1.00 86.69 182 LEU A CA 1
ATOM 1455 C C . LEU A 1 182 ? -15.382 -5.401 11.207 1.00 86.69 182 LEU A C 1
ATOM 1457 O O . LEU A 1 182 ? -14.243 -5.206 10.786 1.00 86.69 182 LEU A O 1
ATOM 1461 N N . VAL A 1 183 ? -16.204 -6.294 10.644 1.00 89.06 183 VAL A N 1
ATOM 1462 C CA . VAL A 1 183 ? -15.839 -7.079 9.450 1.00 89.06 183 VAL A CA 1
ATOM 1463 C C . VAL A 1 183 ? -15.614 -6.160 8.251 1.00 89.06 183 VAL A C 1
ATOM 1465 O O . VAL A 1 183 ? -14.628 -6.324 7.535 1.00 89.06 183 VAL A O 1
ATOM 1468 N N . TYR A 1 184 ? -16.483 -5.164 8.061 1.00 91.12 184 TYR A N 1
ATOM 1469 C CA . TYR A 1 184 ? -16.330 -4.162 7.008 1.00 91.12 184 TYR A CA 1
ATOM 1470 C C . TYR A 1 184 ? -15.008 -3.399 7.146 1.00 91.12 184 TYR A C 1
ATOM 1472 O O . TYR A 1 184 ? -14.226 -3.333 6.200 1.00 91.12 184 TYR A O 1
ATOM 1480 N N . THR A 1 185 ? -14.715 -2.887 8.341 1.00 90.50 185 THR A N 1
ATOM 1481 C CA . THR A 1 185 ? -13.480 -2.138 8.608 1.00 90.50 185 THR A CA 1
ATOM 1482 C C . THR A 1 185 ? -12.237 -3.009 8.413 1.00 90.50 185 THR A C 1
ATOM 1484 O O . THR A 1 185 ? -11.272 -2.567 7.793 1.00 90.50 185 THR A O 1
ATOM 1487 N N . ALA A 1 186 ? -12.268 -4.269 8.860 1.00 91.06 186 ALA A N 1
ATOM 1488 C CA . ALA A 1 186 ? -11.179 -5.216 8.629 1.00 91.06 186 ALA A CA 1
ATOM 1489 C C . ALA A 1 186 ? -10.968 -5.504 7.132 1.00 91.06 186 ALA A C 1
ATOM 1491 O O . ALA A 1 186 ? -9.832 -5.586 6.671 1.00 91.06 186 ALA A O 1
ATOM 1492 N N . PHE A 1 187 ? -12.046 -5.617 6.353 1.00 94.44 187 PHE A N 1
ATOM 1493 C CA . PHE A 1 187 ? -11.960 -5.813 4.906 1.00 94.44 187 PHE A CA 1
ATOM 1494 C C . PHE A 1 187 ? -11.369 -4.591 4.190 1.00 94.44 187 PHE A C 1
ATOM 1496 O O . PHE A 1 187 ? -10.475 -4.742 3.357 1.00 94.44 187 PHE A O 1
ATOM 1503 N N . VAL A 1 188 ? -11.814 -3.383 4.551 1.00 94.19 188 VAL A N 1
ATOM 1504 C CA . VAL A 1 188 ? -11.249 -2.128 4.029 1.00 94.19 188 VAL A CA 1
ATOM 1505 C C . VAL A 1 188 ? -9.764 -2.026 4.372 1.00 94.19 188 VAL A C 1
ATOM 1507 O O . VAL A 1 188 ? -8.961 -1.744 3.486 1.00 94.19 188 VAL A O 1
ATOM 1510 N N . SER A 1 189 ? -9.383 -2.340 5.612 1.00 94.00 189 SER A N 1
ATOM 1511 C CA . SER A 1 189 ? -7.981 -2.409 6.039 1.00 94.00 189 SER A CA 1
ATOM 1512 C C . SER A 1 189 ? -7.162 -3.342 5.140 1.00 94.00 189 SER A C 1
ATOM 1514 O O . SER A 1 189 ? -6.150 -2.926 4.570 1.00 94.00 189 SER A O 1
ATOM 1516 N N . VAL A 1 190 ? -7.630 -4.573 4.905 1.00 95.31 190 VAL A N 1
ATOM 1517 C CA . VAL A 1 190 ? -6.944 -5.513 4.003 1.00 95.31 190 VAL A CA 1
ATOM 1518 C C . VAL A 1 190 ? -6.784 -4.922 2.601 1.00 95.31 190 VAL A C 1
ATOM 1520 O O . VAL A 1 190 ? -5.685 -4.994 2.059 1.00 95.31 190 VAL A O 1
ATOM 1523 N N . ILE A 1 191 ? -7.819 -4.292 2.029 1.00 96.19 191 ILE A N 1
ATOM 1524 C CA . ILE A 1 191 ? -7.719 -3.632 0.714 1.00 96.19 191 ILE A CA 1
ATOM 1525 C C . ILE A 1 191 ? -6.650 -2.536 0.727 1.00 96.19 191 ILE A C 1
ATOM 1527 O O . ILE A 1 191 ? -5.843 -2.474 -0.197 1.00 96.19 191 ILE A O 1
ATOM 1531 N N . THR A 1 192 ? -6.602 -1.702 1.767 1.00 94.25 192 THR A N 1
ATOM 1532 C CA . THR A 1 192 ? -5.595 -0.633 1.851 1.00 94.25 192 THR A CA 1
ATOM 1533 C C . THR A 1 192 ? -4.170 -1.182 1.935 1.00 94.25 192 THR A C 1
ATOM 1535 O O . THR A 1 192 ? -3.279 -0.677 1.256 1.00 94.25 192 THR A O 1
ATOM 1538 N N . HIS A 1 193 ? -3.944 -2.276 2.673 1.00 94.38 193 HIS A N 1
ATOM 1539 C CA . HIS A 1 193 ? -2.630 -2.936 2.707 1.00 94.38 193 HIS A CA 1
ATOM 1540 C C . HIS A 1 193 ? -2.282 -3.610 1.370 1.00 94.38 193 HIS A C 1
ATOM 1542 O O . HIS A 1 193 ? -1.113 -3.636 0.980 1.00 94.38 193 HIS A O 1
ATOM 1548 N N . MET A 1 194 ? -3.280 -4.135 0.650 1.00 95.06 194 MET A N 1
ATOM 1549 C CA . MET A 1 194 ? -3.107 -4.691 -0.701 1.00 95.06 194 MET A CA 1
ATOM 1550 C C . MET A 1 194 ? -2.739 -3.607 -1.714 1.00 95.06 194 MET A C 1
ATOM 1552 O O . MET A 1 194 ? -1.911 -3.860 -2.585 1.00 95.06 194 MET A O 1
ATOM 1556 N N . ASP A 1 195 ? -3.305 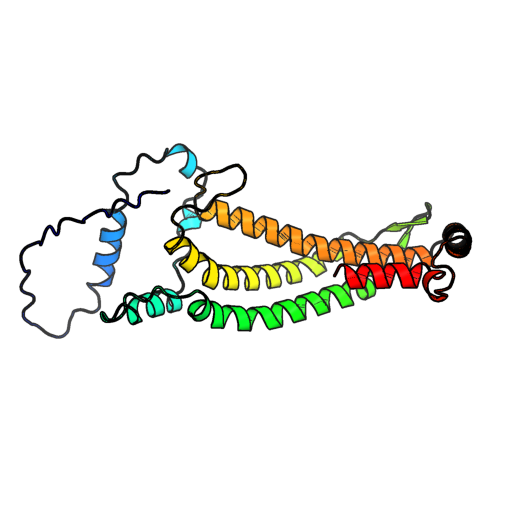-2.405 -1.590 1.00 95.38 195 ASP A N 1
ATOM 1557 C CA . ASP A 1 195 ? -3.015 -1.287 -2.489 1.00 95.38 195 ASP A CA 1
ATOM 1558 C C . ASP A 1 195 ? -1.520 -0.938 -2.468 1.00 95.38 195 ASP A C 1
ATOM 1560 O O . ASP A 1 195 ? -0.861 -0.998 -3.508 1.00 95.38 195 ASP A O 1
ATOM 1564 N N . VAL A 1 196 ? -0.942 -0.747 -1.277 1.00 92.94 196 VAL A N 1
ATOM 1565 C CA . VAL A 1 196 ? 0.500 -0.476 -1.106 1.00 92.94 196 VAL A CA 1
ATOM 1566 C C . VAL A 1 196 ? 1.370 -1.558 -1.747 1.00 92.94 196 VAL A C 1
ATOM 1568 O O . VAL A 1 196 ? 2.363 -1.263 -2.420 1.00 92.94 196 VAL A O 1
ATOM 1571 N N . MET A 1 197 ? 0.977 -2.825 -1.609 1.00 93.94 197 MET A N 1
ATOM 1572 C CA . MET A 1 197 ? 1.672 -3.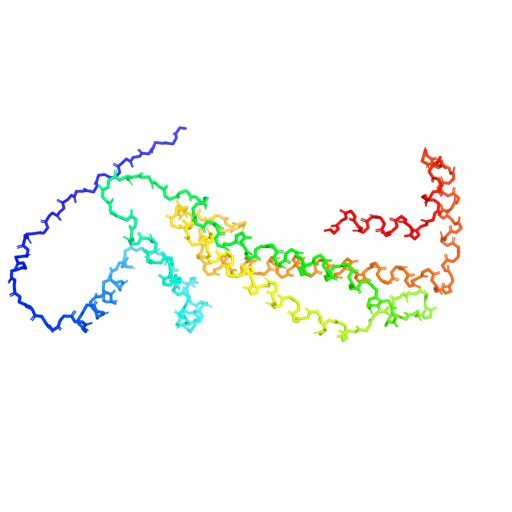921 -2.278 1.00 93.94 197 MET A CA 1
ATOM 1573 C C . MET A 1 197 ? 1.557 -3.828 -3.799 1.00 93.94 197 MET A C 1
ATOM 1575 O O . MET A 1 197 ? 2.567 -3.953 -4.496 1.00 93.94 197 MET A O 1
ATOM 1579 N N . THR A 1 198 ? 0.349 -3.636 -4.331 1.00 95.38 198 THR A N 1
ATOM 1580 C CA . THR A 1 198 ? 0.144 -3.561 -5.782 1.00 95.38 198 THR A CA 1
ATOM 1581 C C . THR A 1 198 ? 0.904 -2.392 -6.398 1.00 95.38 198 THR A C 1
ATOM 1583 O O . THR A 1 198 ? 1.510 -2.573 -7.454 1.00 95.38 198 THR A O 1
ATOM 1586 N N . GLN A 1 199 ? 0.983 -1.250 -5.711 1.00 95.56 199 GLN A N 1
ATOM 1587 C CA . GLN A 1 199 ? 1.798 -0.108 -6.123 1.00 95.56 199 GLN A CA 1
ATOM 1588 C C . GLN A 1 199 ? 3.296 -0.447 -6.134 1.00 95.56 199 GLN A C 1
ATOM 1590 O O . GLN A 1 199 ? 3.994 -0.132 -7.099 1.00 95.56 199 GLN A O 1
ATOM 1595 N N . GLY A 1 200 ? 3.802 -1.140 -5.109 1.00 95.50 200 GLY A N 1
ATOM 1596 C CA . GLY A 1 200 ? 5.204 -1.568 -5.068 1.00 95.50 200 GLY A CA 1
ATOM 1597 C C . GLY A 1 200 ? 5.563 -2.604 -6.145 1.00 95.50 200 GLY A C 1
ATOM 1598 O O . GLY A 1 200 ? 6.623 -2.514 -6.768 1.00 95.50 200 GLY A O 1
ATOM 1599 N N . LEU A 1 201 ? 4.667 -3.555 -6.435 1.00 95.94 201 LEU A N 1
ATOM 1600 C CA . LEU A 1 201 ? 4.842 -4.509 -7.540 1.00 95.94 201 LEU A CA 1
ATOM 1601 C C . LEU A 1 201 ? 4.742 -3.836 -8.907 1.00 95.94 201 LEU A C 1
ATOM 1603 O O . LEU A 1 201 ? 5.485 -4.180 -9.831 1.00 95.94 201 LEU A O 1
ATOM 1607 N N . PHE A 1 202 ? 3.843 -2.865 -9.044 1.00 95.69 202 PHE A N 1
ATOM 1608 C CA . PHE A 1 202 ? 3.738 -2.052 -10.245 1.00 95.69 202 PHE A CA 1
ATOM 1609 C C . PHE A 1 202 ? 5.032 -1.265 -10.489 1.00 95.69 202 PHE A C 1
ATOM 1611 O O . PHE A 1 202 ? 5.541 -1.261 -11.612 1.00 95.69 202 PHE A O 1
ATOM 1618 N N . LEU A 1 203 ? 5.626 -0.686 -9.441 1.00 96.75 203 LEU A N 1
ATOM 1619 C CA . LEU A 1 203 ? 6.936 -0.049 -9.544 1.00 96.75 203 LEU A CA 1
ATOM 1620 C C . LEU A 1 203 ? 8.010 -1.058 -9.977 1.00 96.75 203 LEU A C 1
ATOM 1622 O O . LEU A 1 203 ? 8.703 -0.813 -10.961 1.00 96.75 203 LEU A O 1
ATOM 1626 N N . ALA A 1 204 ? 8.117 -2.212 -9.310 1.00 97.00 204 ALA A N 1
ATOM 1627 C CA . ALA A 1 204 ? 9.114 -3.236 -9.643 1.00 97.00 204 ALA A CA 1
ATOM 1628 C C . ALA A 1 204 ? 9.019 -3.701 -11.103 1.00 97.00 204 ALA A C 1
ATOM 1630 O O . ALA A 1 204 ? 10.019 -3.757 -11.821 1.00 97.00 204 ALA A O 1
ATOM 1631 N N . THR A 1 205 ? 7.801 -4.001 -11.559 1.00 96.56 205 THR A N 1
ATOM 1632 C CA . THR A 1 205 ? 7.548 -4.439 -12.937 1.00 96.56 205 THR A CA 1
ATOM 1633 C C . THR A 1 205 ? 7.842 -3.339 -13.950 1.00 96.56 205 THR A C 1
ATOM 1635 O O . THR A 1 205 ? 8.384 -3.641 -15.014 1.00 96.56 205 THR A O 1
ATOM 1638 N N . THR A 1 206 ? 7.547 -2.079 -13.620 1.00 96.00 206 THR A N 1
ATOM 1639 C CA . THR A 1 206 ? 7.855 -0.919 -14.468 1.00 96.00 206 THR A CA 1
ATOM 1640 C C . THR A 1 206 ? 9.360 -0.683 -14.575 1.00 96.00 206 THR A C 1
ATOM 1642 O O . THR A 1 206 ? 9.870 -0.552 -15.685 1.00 96.00 206 THR A O 1
ATOM 1645 N N . LEU A 1 207 ? 10.088 -0.722 -13.456 1.00 96.38 207 LEU A N 1
ATOM 1646 C CA . LEU A 1 207 ? 11.548 -0.588 -13.444 1.00 96.38 207 LEU A CA 1
ATOM 1647 C C . LEU A 1 207 ? 12.232 -1.727 -14.215 1.00 96.38 207 LEU A C 1
ATOM 1649 O O . LEU A 1 207 ? 13.148 -1.501 -15.007 1.00 96.38 207 LEU A O 1
ATOM 1653 N N . HIS A 1 208 ? 11.757 -2.963 -14.046 1.00 96.44 208 HIS A N 1
ATOM 1654 C CA . HIS A 1 208 ? 12.279 -4.088 -14.818 1.00 96.44 208 HIS A CA 1
ATOM 1655 C C . HIS A 1 208 ? 11.954 -3.963 -16.310 1.00 96.44 208 HIS A C 1
ATOM 1657 O O . HIS A 1 208 ? 12.776 -4.308 -17.157 1.00 96.44 208 HIS A O 1
ATOM 1663 N N . ARG A 1 209 ? 10.787 -3.403 -16.657 1.00 95.50 209 ARG A N 1
ATOM 1664 C CA . ARG A 1 209 ? 10.391 -3.179 -18.052 1.00 95.50 209 ARG A CA 1
ATOM 1665 C C . ARG A 1 209 ? 11.370 -2.282 -18.804 1.00 95.50 209 ARG A C 1
ATOM 1667 O O . ARG A 1 209 ? 11.537 -2.485 -20.003 1.00 95.50 209 ARG A O 1
ATOM 1674 N N . PHE A 1 210 ? 12.055 -1.363 -18.125 1.00 95.19 210 PHE A N 1
ATOM 1675 C CA . PHE A 1 210 ? 13.091 -0.529 -18.744 1.00 95.19 210 PHE A CA 1
ATOM 1676 C C . PHE A 1 210 ? 14.262 -1.330 -19.314 1.00 95.19 210 PHE A C 1
ATOM 1678 O O . PHE A 1 210 ? 14.921 -0.879 -20.249 1.00 95.19 210 PHE A O 1
ATOM 1685 N N . HIS A 1 211 ? 14.465 -2.544 -18.808 1.00 94.81 211 HIS A N 1
ATOM 1686 C CA . HIS A 1 211 ? 15.504 -3.466 -19.246 1.00 94.81 211 HIS A CA 1
ATOM 1687 C C . HIS A 1 211 ? 14.996 -4.498 -20.271 1.00 94.81 211 HIS A C 1
ATOM 1689 O O . HIS A 1 211 ? 15.790 -5.264 -20.815 1.00 94.81 211 HIS A O 1
ATOM 1695 N N . CYS A 1 212 ? 13.690 -4.530 -20.563 1.00 95.19 212 CYS A N 1
ATOM 1696 C CA . CYS A 1 212 ? 13.116 -5.435 -21.557 1.00 95.19 212 CYS A CA 1
ATOM 1697 C C . CYS A 1 212 ? 13.312 -4.907 -22.989 1.00 95.19 212 CYS A C 1
ATOM 1699 O O . CYS A 1 212 ? 13.262 -3.702 -23.256 1.00 95.19 212 CYS A O 1
ATOM 1701 N N . ALA A 1 213 ? 13.458 -5.827 -23.948 1.00 94.44 213 ALA A N 1
ATOM 1702 C CA . ALA A 1 213 ? 13.512 -5.485 -25.367 1.00 94.44 213 ALA A CA 1
ATOM 1703 C C . ALA A 1 213 ? 12.247 -4.718 -25.807 1.00 94.44 213 ALA A C 1
ATOM 1705 O O . ALA A 1 213 ? 11.129 -5.078 -25.441 1.00 94.44 213 ALA A O 1
ATOM 1706 N N . GLY A 1 214 ? 12.431 -3.653 -26.593 1.00 89.31 214 GLY A N 1
ATOM 1707 C CA . GLY A 1 214 ? 11.347 -2.810 -27.114 1.00 89.31 214 GLY A CA 1
ATOM 1708 C C . GLY A 1 214 ? 10.997 -1.588 -26.260 1.00 89.31 214 GLY A C 1
ATOM 1709 O O . GLY A 1 214 ? 10.296 -0.700 -26.745 1.00 89.31 214 GLY A O 1
ATOM 1710 N N . PHE A 1 215 ? 11.511 -1.477 -25.030 1.00 93.06 215 PHE A N 1
ATOM 1711 C CA . PHE A 1 215 ? 11.268 -0.290 -24.204 1.00 93.06 215 PHE A CA 1
ATOM 1712 C C . PHE A 1 215 ? 11.998 0.971 -24.710 1.00 93.06 215 PHE A C 1
ATOM 1714 O O . PHE A 1 215 ? 11.527 2.084 -24.480 1.00 93.06 215 PHE A O 1
ATOM 1721 N N . SER A 1 216 ? 13.096 0.819 -25.457 1.00 93.44 216 SER A N 1
ATOM 1722 C CA . SER A 1 216 ? 13.868 1.942 -26.014 1.00 93.44 216 SER A CA 1
ATOM 1723 C C . SER A 1 216 ? 13.004 2.926 -26.808 1.00 93.44 216 SER A C 1
ATOM 1725 O O . SER A 1 216 ? 13.141 4.132 -26.629 1.00 93.44 216 SER A O 1
ATOM 1727 N N . HIS A 1 217 ? 12.048 2.429 -27.598 1.00 93.81 217 HIS A N 1
ATOM 1728 C CA . HIS A 1 217 ? 11.126 3.281 -28.351 1.00 93.81 217 HIS A CA 1
ATOM 1729 C C . HIS A 1 217 ? 10.238 4.138 -27.441 1.00 93.81 217 HIS A C 1
ATOM 1731 O O . HIS A 1 217 ? 10.041 5.318 -27.712 1.00 93.81 217 HIS A O 1
ATOM 1737 N N . ALA A 1 218 ? 9.741 3.579 -26.334 1.00 92.94 218 ALA A N 1
ATOM 1738 C CA . ALA A 1 218 ? 8.937 4.335 -25.377 1.00 92.94 218 ALA A CA 1
ATOM 1739 C C . ALA A 1 218 ? 9.769 5.411 -24.660 1.00 92.94 218 ALA A C 1
ATOM 1741 O O . ALA A 1 218 ? 9.283 6.522 -24.452 1.00 92.94 218 ALA A O 1
ATOM 1742 N N . ALA A 1 219 ? 11.026 5.106 -24.321 1.00 94.31 219 ALA A N 1
ATOM 1743 C CA . ALA A 1 219 ? 11.945 6.067 -23.715 1.00 94.31 219 ALA A CA 1
ATOM 1744 C C . ALA A 1 219 ? 12.287 7.227 -24.666 1.00 94.31 219 ALA A C 1
ATOM 1746 O O . ALA A 1 219 ? 12.307 8.386 -24.250 1.00 94.31 219 ALA A O 1
ATOM 1747 N N . GLU A 1 220 ? 12.520 6.930 -25.946 1.00 95.50 220 GLU A N 1
ATOM 1748 C CA . GLU A 1 220 ? 12.776 7.938 -26.979 1.00 95.50 220 GLU A CA 1
ATOM 1749 C C . GLU A 1 220 ? 11.556 8.837 -27.206 1.00 95.50 220 GLU A C 1
ATOM 1751 O O . GLU A 1 220 ? 11.689 10.062 -27.159 1.00 95.50 220 GLU A O 1
ATOM 1756 N N . SER A 1 221 ? 10.359 8.253 -27.347 1.00 95.69 221 SER A N 1
ATOM 1757 C CA . SER A 1 221 ? 9.115 9.024 -27.462 1.00 95.69 221 SER A CA 1
ATOM 1758 C C . SER A 1 221 ? 8.846 9.878 -26.221 1.00 95.69 221 SER A C 1
ATOM 1760 O O . SER A 1 221 ? 8.434 11.030 -26.348 1.00 95.69 221 SER A O 1
ATOM 1762 N N . TRP A 1 222 ? 9.115 9.362 -25.015 1.00 96.31 222 TRP A N 1
ATOM 1763 C CA . TRP A 1 222 ? 8.995 10.154 -23.787 1.00 96.31 222 TRP A CA 1
ATOM 1764 C C . TRP A 1 222 ? 9.940 11.354 -23.794 1.00 96.31 222 TRP A C 1
ATOM 1766 O O . TRP A 1 222 ? 9.528 12.467 -23.469 1.00 96.31 222 TRP A O 1
ATOM 1776 N N . LYS A 1 223 ? 11.196 11.148 -24.199 1.00 96.62 223 LYS A N 1
ATOM 1777 C CA . LYS A 1 223 ? 12.199 12.214 -24.273 1.00 96.62 223 LYS A CA 1
ATOM 1778 C C . LYS A 1 223 ? 11.787 13.319 -25.249 1.00 96.62 223 LYS A C 1
ATOM 1780 O O . LYS A 1 223 ? 11.998 14.494 -24.949 1.00 96.62 223 LYS A O 1
ATOM 1785 N N . GLU A 1 224 ? 11.185 12.955 -26.379 1.00 96.94 224 GLU A N 1
ATOM 1786 C CA . GLU A 1 224 ? 10.642 13.913 -27.347 1.00 96.94 224 GLU A CA 1
ATOM 1787 C C . GLU A 1 224 ? 9.474 14.715 -26.752 1.00 96.94 224 GLU A C 1
ATOM 1789 O O . GLU A 1 224 ? 9.518 15.948 -26.733 1.00 96.94 224 GLU A O 1
ATOM 1794 N N . VAL A 1 225 ? 8.482 14.032 -26.168 1.00 96.88 225 VAL A N 1
ATOM 1795 C CA . VAL A 1 225 ? 7.325 14.678 -25.520 1.00 96.88 225 VAL A CA 1
ATOM 1796 C C . VAL A 1 225 ? 7.775 15.602 -24.386 1.00 96.88 225 VAL A C 1
ATOM 1798 O O . VAL A 1 225 ? 7.331 16.751 -24.315 1.00 96.88 225 VAL A O 1
ATOM 1801 N N . TRP A 1 226 ? 8.706 15.154 -23.540 1.00 97.25 226 TRP A N 1
ATOM 1802 C CA . TRP A 1 226 ? 9.251 15.959 -22.447 1.00 97.25 226 TRP A CA 1
ATOM 1803 C C . TRP A 1 226 ? 9.944 17.223 -22.955 1.00 97.25 226 TRP A C 1
ATOM 1805 O O . TRP A 1 226 ? 9.735 18.304 -22.399 1.00 97.25 226 TRP A O 1
ATOM 1815 N N . GLY A 1 227 ? 10.715 17.109 -24.042 1.00 96.88 227 GLY A N 1
ATOM 1816 C CA . GLY A 1 227 ? 11.389 18.241 -24.681 1.00 96.88 227 GLY A CA 1
ATOM 1817 C C . GLY A 1 227 ? 10.422 19.322 -25.170 1.00 96.88 227 GLY A C 1
ATOM 1818 O O . GLY A 1 227 ? 10.747 20.505 -25.097 1.00 96.88 227 GLY A O 1
ATOM 1819 N N . THR A 1 228 ? 9.216 18.936 -25.596 1.00 97.19 228 THR A N 1
ATOM 1820 C CA . THR A 1 228 ? 8.160 19.880 -26.013 1.00 97.19 228 THR A CA 1
ATOM 1821 C C . THR A 1 228 ? 7.313 20.435 -24.861 1.00 97.19 228 THR A C 1
ATOM 1823 O O . THR A 1 228 ? 6.505 21.339 -25.070 1.00 97.19 228 THR A O 1
ATOM 1826 N N . SER A 1 229 ? 7.481 19.923 -23.639 1.00 96.62 229 SER A N 1
ATOM 1827 C CA . SER A 1 229 ? 6.675 20.325 -22.483 1.00 96.62 229 SER A CA 1
ATOM 1828 C C . SER A 1 229 ? 7.123 21.664 -21.873 1.00 96.62 229 SER A C 1
ATOM 1830 O O . SER A 1 229 ? 8.286 22.067 -21.972 1.00 96.62 229 SER A O 1
ATOM 1832 N N . LEU A 1 230 ? 6.213 22.330 -21.145 1.00 97.50 230 LEU A N 1
ATOM 1833 C CA . LEU A 1 230 ? 6.521 23.530 -20.345 1.00 97.50 230 LEU A CA 1
ATOM 1834 C C . LEU A 1 230 ? 7.553 23.263 -19.232 1.00 97.50 230 LEU A C 1
ATOM 1836 O O . LEU A 1 230 ? 8.175 24.195 -18.727 1.00 97.50 230 LEU A O 1
ATOM 1840 N N . PHE A 1 231 ? 7.743 21.996 -18.856 1.00 96.44 231 PHE A N 1
ATOM 1841 C CA . PHE A 1 231 ? 8.676 21.560 -17.817 1.00 96.44 231 PHE A CA 1
ATOM 1842 C C . PHE A 1 231 ? 10.015 21.070 -18.384 1.00 96.44 231 PHE A C 1
ATOM 1844 O O . PHE A 1 231 ? 10.822 20.510 -17.645 1.00 96.44 231 PHE A O 1
ATOM 1851 N N . SER A 1 232 ? 10.296 21.317 -19.668 1.00 96.62 232 SER A N 1
ATOM 1852 C CA . SER A 1 232 ? 11.546 20.907 -20.329 1.00 96.62 232 SER A CA 1
ATOM 1853 C C . SER A 1 232 ? 12.817 21.459 -19.665 1.00 96.62 232 SER A C 1
ATOM 1855 O O . SER A 1 232 ? 13.879 20.850 -19.771 1.00 96.62 232 SER A O 1
ATOM 1857 N N . TRP A 1 233 ? 12.715 22.564 -18.917 1.00 96.88 233 TRP A N 1
ATOM 1858 C CA . TRP A 1 233 ? 13.814 23.123 -18.118 1.00 96.88 233 TRP A CA 1
ATOM 1859 C C . TRP A 1 233 ? 14.274 22.199 -16.973 1.00 96.88 233 TRP A C 1
ATOM 1861 O O . TRP A 1 233 ? 15.396 22.332 -16.482 1.00 96.88 233 TRP A O 1
ATOM 1871 N N . ILE A 1 234 ? 13.437 21.244 -16.560 1.00 96.50 234 ILE A N 1
ATOM 1872 C CA . ILE A 1 234 ? 13.747 20.242 -15.543 1.00 96.50 234 ILE A CA 1
ATOM 1873 C C . ILE A 1 234 ? 14.414 19.038 -16.226 1.00 96.50 234 ILE A C 1
ATOM 1875 O O . ILE A 1 234 ? 13.749 18.119 -16.709 1.00 96.50 234 ILE A O 1
ATOM 1879 N N . SER A 1 235 ? 15.749 19.034 -16.263 1.00 94.75 235 SER A N 1
ATOM 1880 C CA . SER A 1 235 ? 16.536 18.025 -16.992 1.00 94.75 235 SER A CA 1
ATOM 1881 C C . SER A 1 235 ? 16.341 16.589 -16.488 1.00 94.75 235 SER A C 1
ATOM 1883 O O . SER A 1 235 ? 16.431 15.653 -17.281 1.00 94.75 235 SER A O 1
ATOM 1885 N N . TRP A 1 236 ? 16.029 16.394 -15.202 1.00 94.88 236 TRP A N 1
ATOM 1886 C CA . TRP A 1 236 ? 15.806 15.061 -14.630 1.00 94.88 236 TRP A CA 1
ATOM 1887 C C . TRP A 1 236 ? 14.486 14.415 -15.070 1.00 94.88 236 TRP A C 1
ATOM 1889 O O . TRP A 1 236 ? 14.402 13.191 -15.099 1.00 94.88 236 TRP A O 1
ATOM 1899 N N . GLY A 1 237 ? 13.479 15.196 -15.475 1.00 93.56 237 GLY A N 1
ATOM 1900 C CA . GLY A 1 237 ? 12.189 14.647 -15.915 1.00 93.56 237 GLY A CA 1
ATOM 1901 C C . GLY A 1 237 ? 12.229 13.979 -17.296 1.00 93.56 237 GLY A C 1
ATOM 1902 O O . GLY A 1 237 ? 11.341 13.197 -17.637 1.00 93.56 237 GLY A O 1
ATOM 1903 N N . ALA A 1 238 ? 13.304 14.200 -18.065 1.00 94.75 238 ALA A N 1
ATOM 1904 C CA . ALA A 1 238 ? 13.553 13.463 -19.302 1.00 94.75 238 ALA A CA 1
ATOM 1905 C C . ALA A 1 238 ? 13.855 11.975 -19.044 1.00 94.75 238 ALA A C 1
ATOM 1907 O O . ALA A 1 238 ? 13.687 11.153 -19.945 1.00 94.75 238 ALA A O 1
ATOM 1908 N N . ASN A 1 239 ? 14.290 11.618 -17.828 1.00 95.69 239 ASN A N 1
ATOM 1909 C CA . ASN A 1 239 ? 14.465 10.230 -17.429 1.00 95.69 239 ASN A CA 1
ATOM 1910 C C . ASN A 1 239 ? 13.150 9.685 -16.851 1.00 95.69 239 ASN A C 1
ATOM 1912 O O . ASN A 1 239 ? 12.787 9.984 -15.710 1.00 95.69 239 ASN A O 1
ATOM 1916 N N . LEU A 1 240 ? 12.444 8.871 -17.644 1.00 94.69 240 LEU A N 1
ATOM 1917 C CA . LEU A 1 240 ? 11.171 8.269 -17.237 1.00 94.69 240 LEU A CA 1
ATOM 1918 C C . LEU A 1 240 ? 11.317 7.448 -15.947 1.00 94.69 240 LEU A C 1
ATOM 1920 O O . LEU A 1 240 ? 10.407 7.442 -15.123 1.00 94.69 240 LEU A O 1
ATOM 1924 N N . GLU A 1 241 ? 12.468 6.805 -15.738 1.00 95.06 241 GLU A N 1
ATOM 1925 C CA . GLU A 1 241 ? 12.728 6.015 -14.536 1.00 95.06 241 GLU A CA 1
ATOM 1926 C C . GLU A 1 241 ? 12.697 6.867 -13.272 1.00 95.06 241 GLU A C 1
ATOM 1928 O O . GLU A 1 241 ? 12.001 6.538 -12.312 1.00 95.06 241 GLU A O 1
ATOM 1933 N N . THR A 1 242 ? 13.382 8.010 -13.295 1.00 95.44 242 THR A N 1
ATOM 1934 C CA . THR A 1 242 ? 13.394 8.950 -12.171 1.00 95.44 242 THR A CA 1
ATOM 1935 C C . THR A 1 242 ? 11.994 9.483 -11.881 1.00 95.44 242 THR A C 1
ATOM 1937 O O . THR A 1 242 ? 11.607 9.579 -10.719 1.00 95.44 242 THR A O 1
ATOM 1940 N N . LEU A 1 243 ? 11.212 9.780 -12.922 1.00 95.44 243 LEU A N 1
ATOM 1941 C CA . LEU A 1 243 ? 9.840 10.260 -12.763 1.00 95.44 243 LEU A CA 1
ATOM 1942 C C . LEU A 1 243 ? 8.944 9.196 -12.124 1.00 95.44 243 LEU A C 1
ATOM 1944 O O . LEU A 1 243 ? 8.218 9.506 -11.183 1.00 95.44 243 LEU A O 1
ATOM 1948 N N . VAL A 1 244 ? 9.024 7.945 -12.583 1.00 95.06 244 VAL A N 1
ATOM 1949 C CA . VAL A 1 244 ? 8.239 6.837 -12.021 1.00 95.06 244 VAL A CA 1
ATOM 1950 C C . VAL A 1 244 ? 8.591 6.601 -10.550 1.00 95.06 244 VAL A C 1
ATOM 1952 O O . VAL A 1 244 ? 7.683 6.478 -9.728 1.00 95.06 244 VAL A O 1
ATOM 1955 N N . ILE A 1 245 ? 9.882 6.604 -10.196 1.00 95.12 245 ILE A N 1
ATOM 1956 C CA . ILE A 1 245 ? 10.330 6.450 -8.801 1.00 95.12 245 ILE A CA 1
ATOM 1957 C C . ILE A 1 245 ? 9.812 7.600 -7.930 1.00 95.12 245 ILE A C 1
ATOM 1959 O O . ILE A 1 245 ? 9.301 7.357 -6.839 1.00 95.12 245 ILE A O 1
ATOM 1963 N N . LEU A 1 246 ? 9.908 8.844 -8.408 1.00 95.25 246 LEU A N 1
ATOM 1964 C CA . LEU A 1 246 ? 9.427 10.013 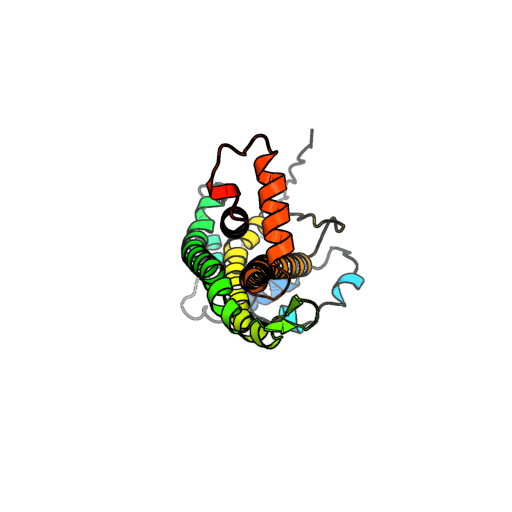-7.667 1.00 95.25 246 LEU A CA 1
ATOM 1965 C C . LEU A 1 246 ? 7.907 10.019 -7.519 1.00 95.25 246 LEU A C 1
ATOM 1967 O O . LEU A 1 246 ? 7.408 10.319 -6.441 1.00 95.25 246 LEU A O 1
ATOM 1971 N N . SER A 1 247 ? 7.174 9.660 -8.574 1.00 94.38 247 SER A N 1
ATOM 1972 C CA . SER A 1 247 ? 5.720 9.532 -8.515 1.00 94.38 247 SER A CA 1
ATOM 1973 C C . SER A 1 247 ? 5.323 8.504 -7.463 1.00 94.38 247 SER A C 1
ATOM 1975 O O . SER A 1 247 ? 4.455 8.782 -6.645 1.00 94.38 247 SER A O 1
ATOM 1977 N N . TRP A 1 248 ? 5.974 7.341 -7.456 1.00 94.75 248 TRP A N 1
ATOM 1978 C CA . TRP A 1 248 ? 5.720 6.307 -6.460 1.00 94.75 248 TRP A CA 1
ATOM 1979 C C . TRP A 1 248 ? 6.038 6.788 -5.038 1.00 94.75 248 TRP A C 1
ATOM 1981 O O . TRP A 1 248 ? 5.209 6.632 -4.151 1.00 94.75 248 TRP A O 1
ATOM 1991 N N . ALA A 1 249 ? 7.177 7.457 -4.837 1.00 93.75 249 ALA A N 1
ATOM 1992 C CA . ALA A 1 249 ? 7.576 7.985 -3.531 1.00 93.75 249 ALA A CA 1
ATOM 1993 C C . ALA A 1 249 ? 6.648 9.090 -2.988 1.00 93.75 249 ALA A C 1
ATOM 1995 O O . ALA A 1 249 ? 6.710 9.398 -1.804 1.00 93.75 249 ALA A O 1
ATOM 1996 N N . ILE A 1 250 ? 5.833 9.718 -3.842 1.00 93.44 250 ILE A N 1
ATOM 1997 C CA . ILE A 1 250 ? 4.813 10.698 -3.437 1.00 93.44 250 ILE A CA 1
ATOM 1998 C C . ILE A 1 250 ? 3.489 10.009 -3.073 1.00 93.44 250 ILE A C 1
ATOM 2000 O O . ILE A 1 250 ? 2.738 10.538 -2.256 1.00 93.44 250 ILE A O 1
ATOM 2004 N N . PHE A 1 251 ? 3.178 8.874 -3.705 1.00 89.00 251 PHE A N 1
ATOM 2005 C CA . PHE A 1 251 ? 1.924 8.144 -3.489 1.00 89.00 251 PHE A CA 1
ATOM 2006 C C . PHE A 1 251 ? 1.966 7.171 -2.304 1.00 89.00 251 PHE A C 1
ATOM 2008 O O . PHE A 1 251 ? 0.903 6.844 -1.777 1.00 89.00 251 PHE A O 1
ATOM 2015 N N . VAL A 1 252 ? 3.161 6.735 -1.897 1.00 86.25 252 VAL A N 1
ATOM 2016 C CA . VAL A 1 252 ? 3.419 5.887 -0.718 1.00 86.25 252 VAL A CA 1
ATOM 2017 C C . VAL A 1 252 ? 3.661 6.731 0.525 1.00 86.25 252 VAL A C 1
ATOM 2019 O O . VAL A 1 252 ? 3.072 6.395 1.576 1.00 86.25 252 VAL A O 1
#

Radius of gyration: 28.56 Å; chains: 1; bounding box: 55×43×87 Å

Secondary structure (DSSP, 8-state):
-----------------------S-TTSSHHHHHHHHTTSTTSS----GGGTTTS-TTTTTS--S--HHHHHHHHHT--SS------HHHHSHHHHHHHHHHHHHHHHHHHHHHHHHGGG-EE-TTS-EE--TTHHHHHHHHHHHHHHHHHHHHHHHHHHHHHH-S--PBTTBTT--HHHHHHHHHHHHHHHHHHHHHHHHHHHHHHHHTTSTTHHHHHHHHHHHHHHSTTTT-GGGG-HHHHHHHHHHHH-

Organi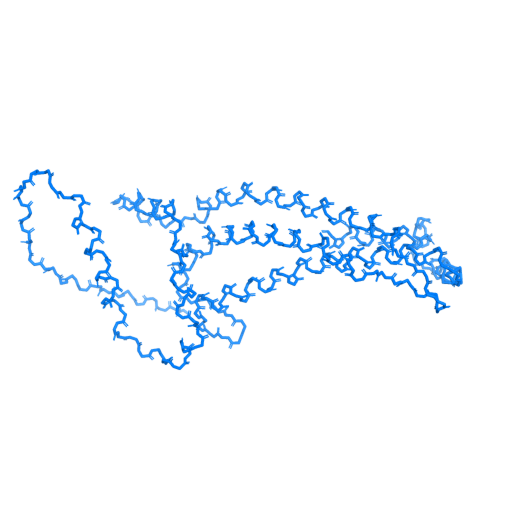sm: Symbiodinium pilosum (NCBI:txid2952)

Sequence (252 aa):
SVKYERLECNEIVPDQVNCDNSDDDLSNSIVSGCLENCALLHSDSDVSEEALSFVPPWLFRCACGVPHEVQKLARTRDDDRTGKRLTMFFTSGPAVRLLWPATVVHLTFAATLPWVAMPFTHCNADGKSVYPGWLWLGFFPFVLIMLAIEWRCFTWTVVPMLQWVENLEIPFVEKAPFPVWLVYTAFVSVITHMDVMTQGLFLATTLHRFHCAGFSHAAESWKEVWGTSLFSWISWGANLETLVILSWAIFV

pLDDT: mean 76.91, std 21.81, range [29.36, 97.5]